Protein 8SCD (pdb70)

Structure (mmCIF, N/CA/C/O backbone):
data_8SCD
#
_entry.id   8SCD
#
_cell.length_a   123.831
_cell.length_b   123.831
_cell.length_c   72.797
_cell.angle_alpha   90.000
_cell.angle_beta   90.000
_cell.angle_gamma   120.000
#
_symmetry.space_group_name_H-M   'P 32 2 1'
#
loop_
_entity.id
_entity.type
_entity.pdbx_description
1 polymer 'Sulfonamide resistance enzyme Sul3'
2 non-polymer 2-amino-6-methylidene-6,7-dihydropteridin-4(3H)-one
3 non-polymer '4-AMINOBENZOIC ACID'
4 non-polymer GLYCEROL
5 non-polymer 'CHLORIDE ION'
6 non-polymer 'MAGNESIUM ION'
7 non-polymer 'PYROPHOSPHATE 2-'
8 water water
#
loop_
_atom_site.group_PDB
_atom_site.id
_atom_site.type_symbol
_atom_site.label_atom_id
_atom_site.label_alt_id
_atom_site.label_comp_id
_atom_site.label_asym_id
_atom_site.label_entity_id
_atom_site.label_seq_id
_atom_site.pdbx_PDB_ins_code
_atom_site.Cartn_x
_atom_site.Cartn_y
_atom_site.Cartn_z
_atom_site.occupancy
_atom_site.B_iso_or_equiv
_atom_site.auth_seq_id
_atom_site.auth_comp_id
_atom_site.auth_asym_id
_atom_site.auth_atom_id
_atom_site.pdbx_PDB_model_num
ATOM 1 N N . GLY A 1 1 ? 34.79900 -57.64300 37.75200 1.000 94.18637 0 GLY A N 1
ATOM 2 C CA . GLY A 1 1 ? 34.66000 -56.43000 38.53600 1.000 74.22323 0 GLY A CA 1
ATOM 3 C C . GLY A 1 1 ? 33.95600 -55.31300 37.78900 1.000 83.08152 0 GLY A C 1
ATOM 4 O O . GLY A 1 1 ? 34.00400 -55.24800 36.56100 1.000 89.94438 0 GLY A O 1
ATOM 5 N N . MET A 1 2 ? 33.30000 -54.43000 38.53600 1.000 59.20625 1 MET A N 1
ATOM 6 C CA . MET A 1 2 ? 32.56900 -53.30200 37.97400 1.000 49.80293 1 MET A CA 1
ATOM 7 C C . MET A 1 2 ? 33.36000 -52.02200 38.21200 1.000 51.74395 1 MET A C 1
ATOM 8 O O . MET A 1 2 ? 33.83500 -51.78000 39.32700 1.000 42.56285 1 MET A O 1
ATOM 13 N N . SER A 1 3 ? 33.50100 -51.21100 37.16600 1.000 35.13256 2 SER A N 1
ATOM 14 C CA . SER A 1 3 ? 34.26500 -49.97500 37.27400 1.000 31.11291 2 SER A CA 1
ATOM 15 C C . SER A 1 3 ? 33.55900 -48.97700 38.18300 1.000 38.42642 2 SER A C 1
ATOM 16 O O . SER A 1 3 ? 32.33200 -48.84100 38.15300 1.000 34.56926 2 SER A O 1
ATOM 19 N N . LYS A 1 4 ? 34.34600 -48.28200 39.00000 1.000 29.73571 3 LYS A N 1
ATOM 20 C CA . LYS A 1 4 ? 33.83500 -47.17500 39.79300 1.000 27.55393 3 LYS A CA 1
ATOM 21 C C . LYS A 1 4 ? 33.79500 -45.91100 38.94300 1.000 26.67833 3 LYS A C 1
ATOM 22 O O . LYS A 1 4 ? 34.62800 -45.70900 38.05500 1.000 26.01048 3 LYS A O 1
ATOM 28 N N . ILE A 1 5 ? 32.82000 -45.05100 39.22300 1.000 24.77613 4 ILE A N 1
ATOM 29 C CA . ILE A 1 5 ? 32.56500 -43.86700 38.41000 1.000 26.86701 4 ILE A CA 1
ATOM 30 C C . ILE A 1 5 ? 33.01800 -42.6320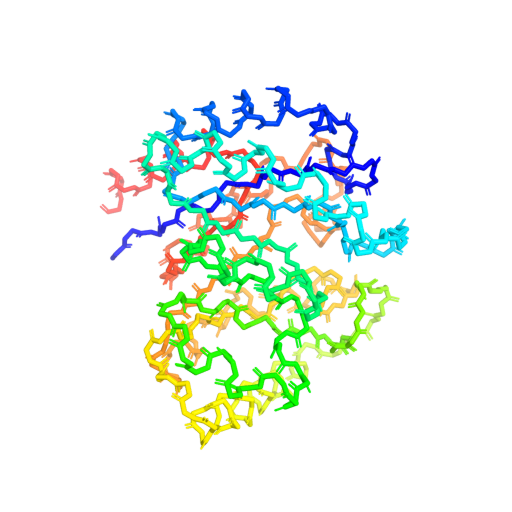0 39.17500 1.000 26.20363 4 ILE A C 1
ATOM 31 O O . ILE A 1 5 ? 32.53100 -42.36100 40.28000 1.000 28.05337 4 ILE A O 1
ATOM 36 N N . PHE A 1 6 ? 33.94900 -41.88600 38.58400 1.000 20.03790 5 PHE A N 1
ATOM 37 C CA . PHE A 1 6 ? 34.28800 -40.54400 39.04000 1.000 21.38647 5 PHE A CA 1
ATOM 38 C C . PHE A 1 6 ? 33.41000 -39.54900 38.29100 1.000 26.60713 5 PHE A C 1
ATOM 39 O O . PHE A 1 6 ? 33.46200 -39.47700 37.05900 1.000 24.51198 5 PHE A O 1
ATOM 47 N N . GLY A 1 7 ? 32.60000 -38.79400 39.02800 1.000 21.03260 6 GLY A N 1
ATOM 48 C CA . GLY A 1 7 ? 31.77600 -37.77200 38.41400 1.000 21.93187 6 GLY A CA 1
ATOM 49 C C . GLY A 1 7 ? 32.49500 -36.44100 38.32600 1.000 21.49005 6 GLY A C 1
ATOM 50 O O . GLY A 1 7 ? 32.93300 -35.90200 39.34500 1.000 24.96102 6 GLY A O 1
ATOM 51 N N . ILE A 1 8 ? 32.62600 -35.90400 37.11700 1.000 21.10989 7 ILE A N 1
ATOM 52 C CA . ILE A 1 8 ? 33.36300 -34.66100 36.90400 1.000 21.20786 7 ILE A CA 1
ATOM 53 C C . ILE A 1 8 ? 32.47800 -33.48200 37.28800 1.000 24.82720 7 ILE A C 1
ATOM 54 O O . ILE A 1 8 ? 31.37400 -33.32100 36.75700 1.000 25.10758 7 ILE A O 1
ATOM 59 N N . VAL A 1 9 ? 32.96300 -32.65400 38.20800 1.000 24.61805 8 VAL A N 1
ATOM 60 C CA . VAL A 1 9 ? 32.31100 -31.40100 38.57400 1.000 27.50442 8 VAL A CA 1
ATOM 61 C C . VAL A 1 9 ? 33.34700 -30.30300 38.36700 1.000 33.32251 8 VAL A C 1
ATOM 62 O O . VAL A 1 9 ? 34.23900 -30.11000 39.20300 1.000 28.41138 8 VAL A O 1
ATOM 66 N N . ASN A 1 10 ? 33.24100 -29.58800 37.25000 1.000 33.02077 9 ASN A N 1
ATOM 67 C CA . ASN A 1 10 ? 34.19000 -28.53800 36.89700 1.000 30.48453 9 ASN A CA 1
ATOM 68 C C . ASN A 1 10 ? 33.69000 -27.21100 37.45300 1.000 35.60226 9 ASN A C 1
ATOM 69 O O . ASN A 1 10 ? 32.66100 -26.69100 37.00900 1.000 38.04520 9 ASN A O 1
ATOM 74 N N . ILE A 1 11 ? 34.41400 -26.66500 38.42900 1.000 35.85951 10 ILE A N 1
ATOM 75 C CA . ILE A 1 11 ? 34.12200 -25.33600 38.95100 1.000 40.26971 10 ILE A CA 1
ATOM 76 C C . ILE A 1 11 ? 35.05200 -24.34800 38.25900 1.000 46.10903 10 ILE A C 1
ATOM 77 O O . ILE A 1 11 ? 35.84200 -23.65400 38.90800 1.000 49.74045 10 ILE A O 1
ATOM 82 N N . THR A 1 12 ? 34.97700 -24.29600 36.93100 1.000 48.27309 11 THR A N 1
ATOM 83 C CA . THR A 1 12 ? 35.86300 -23.48200 36.11200 1.000 51.02032 11 THR A CA 1
ATOM 84 C C . THR A 1 12 ? 35.03300 -22.62400 35.16600 1.000 62.01105 11 THR A C 1
ATOM 85 O O . THR A 1 12 ? 33.80100 -22.70100 35.13500 1.000 51.02109 11 THR A O 1
ATOM 89 N N . THR A 1 13 ? 35.72800 -21.80400 34.37900 1.000 50.61768 12 THR A N 1
ATOM 90 C CA . THR A 1 13 ? 35.10300 -21.00400 33.33800 1.000 52.90577 12 THR A CA 1
ATOM 91 C C . THR A 1 13 ? 35.43000 -21.48200 31.93100 1.000 62.17487 12 THR A C 1
ATOM 92 O O . THR A 1 13 ? 34.74900 -21.07100 30.98500 1.000 61.62852 12 THR A O 1
ATOM 96 N N . ASP A 1 14 ? 36.44200 -22.33800 31.76300 1.000 47.42782 13 ASP A N 1
ATOM 97 C CA . ASP A 1 14 ? 36.95700 -22.66700 30.43900 1.000 46.53854 13 ASP A CA 1
ATOM 98 C C . ASP A 1 14 ? 37.17500 -24.16500 30.26100 1.000 41.38748 13 ASP A C 1
ATOM 99 O O . ASP A 1 14 ? 38.02700 -24.58000 29.47000 1.000 47.82310 13 ASP A O 1
ATOM 104 N N . SER A 1 15 ? 36.42600 -24.99300 30.98600 1.000 38.68469 14 SER A N 1
ATOM 105 C CA . SER A 1 15 ? 36.48400 -26.42800 30.74200 1.000 40.45418 14 SER A CA 1
ATOM 106 C C . SER A 1 15 ? 35.96900 -26.72900 29.34000 1.000 50.03690 14 SER A C 1
ATOM 107 O O . SER A 1 15 ? 35.00600 -26.11800 28.87000 1.000 40.55889 14 SER A O 1
ATOM 110 N N . PHE A 1 16 ? 36.62500 -27.67900 28.66800 1.000 32.40484 15 PHE A N 1
ATOM 111 C CA . PHE A 1 16 ? 36.43000 -27.84300 27.23100 1.000 44.02615 15 PHE A CA 1
ATOM 112 C C . PHE A 1 16 ? 35.01600 -28.27800 26.86400 1.000 41.54649 15 PHE A C 1
ATOM 113 O O . PHE A 1 16 ? 34.57700 -28.01700 25.73800 1.000 43.55867 15 PHE A O 1
ATOM 121 N N . SER A 1 17 ? 34.28800 -28.92100 27.77900 1.000 34.21266 16 SER A N 1
ATOM 122 C CA . SER A 1 17 ? 32.95300 -29.42000 27.47700 1.000 34.76603 16 SER A CA 1
ATOM 123 C C . SER A 1 17 ? 31.84200 -28.79100 28.30500 1.000 48.69270 16 SER A C 1
ATOM 124 O O . SER A 1 17 ? 30.69000 -28.80200 27.85700 1.000 40.68128 16 SER A O 1
ATOM 127 N N . ASP A 1 18 ? 32.14300 -28.24500 29.49100 1.000 43.66554 17 ASP A N 1
ATOM 128 C CA . ASP A 1 18 ? 31.09500 -27.69700 30.34600 1.000 52.60733 17 ASP A CA 1
ATOM 129 C C . ASP A 1 18 ? 31.58100 -26.50000 31.15600 1.000 51.10789 17 ASP A C 1
ATOM 130 O O . ASP A 1 18 ? 31.07600 -26.25500 32.25800 1.000 50.46105 17 ASP A O 1
ATOM 135 N N . GLY A 1 19 ? 32.55100 -25.75200 30.63600 1.000 44.09053 18 GLY A N 1
ATOM 136 C CA . GLY A 1 19 ? 33.09000 -24.62700 31.37800 1.000 44.04260 18 GLY A CA 1
ATOM 137 C C . GLY A 1 19 ? 32.04500 -23.54600 31.59900 1.000 52.35803 18 GLY A C 1
ATOM 138 O O . GLY A 1 19 ? 31.26500 -23.21100 30.70600 1.000 49.47176 18 GLY A O 1
ATOM 139 N N . GLY A 1 20 ? 32.02900 -23.00300 32.81700 1.000 50.06214 19 GLY A N 1
ATOM 140 C CA . GLY A 1 20 ? 31.11800 -21.94300 33.18200 1.000 53.11786 19 GLY A CA 1
ATOM 141 C C . GLY A 1 20 ? 29.76300 -22.40100 33.67900 1.000 55.00700 19 GLY A C 1
ATOM 142 O O . GLY A 1 20 ? 29.03500 -21.60100 34.27800 1.000 65.09964 19 GLY A O 1
ATOM 143 N N . LEU A 1 21 ? 29.40200 -23.66600 33.45200 1.000 67.07023 20 LEU A N 1
ATOM 144 C CA . LEU A 1 21 ? 28.09700 -24.15100 33.88800 1.000 61.36840 20 LEU A CA 1
ATOM 145 C C . LEU A 1 21 ? 28.02400 -24.29800 35.40200 1.000 59.23309 20 LEU A C 1
ATOM 146 O O . LEU A 1 21 ? 26.96400 -24.06500 35.99400 1.000 60.60529 20 LEU A O 1
ATOM 151 N N . TYR A 1 22 ? 29.12800 -24.67900 36.04400 1.000 49.35827 21 TYR A N 1
ATOM 152 C CA . TYR A 1 22 ? 29.14200 -24.96000 37.47400 1.000 53.08376 21 TYR A CA 1
ATOM 153 C C . TYR A 1 22 ? 30.17600 -24.11100 38.20700 1.000 53.11072 21 TYR A C 1
ATOM 154 O O . TYR A 1 22 ? 30.77400 -24.55700 39.18800 1.000 59.57714 21 TYR A O 1
ATOM 163 N N . LEU A 1 23 ? 30.38900 -22.87800 37.74000 1.000 51.59919 22 LEU A N 1
ATOM 164 C CA . LEU A 1 23 ? 31.29900 -21.97500 38.43600 1.000 56.82937 22 LEU A CA 1
ATOM 165 C C . LEU A 1 23 ? 30.72000 -21.53100 39.77300 1.000 62.51596 22 LEU A C 1
ATOM 166 O O . LEU A 1 23 ? 31.46200 -21.34900 40.74500 1.000 67.65554 22 LEU A O 1
ATOM 171 N N . ASP A 1 24 ? 29.40300 -21.34900 39.84200 1.000 60.05351 23 ASP A N 1
ATOM 172 C CA . ASP A 1 24 ? 28.76800 -20.95300 41.09100 1.000 65.55848 23 ASP A CA 1
ATOM 173 C C . ASP A 1 24 ? 28.86600 -22.07700 42.11500 1.000 60.37053 23 ASP A C 1
ATOM 174 O O . ASP A 1 24 ? 28.78800 -23.26000 41.77300 1.000 55.92688 23 ASP A O 1
ATOM 179 N N . THR A 1 25 ? 29.04100 -21.69500 43.38300 1.000 55.34742 24 THR A N 1
ATOM 180 C CA . THR A 1 25 ? 29.23600 -22.68200 44.44100 1.000 54.74171 24 THR A CA 1
ATOM 181 C C . THR A 1 25 ? 28.02100 -23.59100 44.58300 1.000 52.13866 24 THR A C 1
ATOM 182 O O . THR A 1 25 ? 28.14500 -24.82100 44.56300 1.000 52.19607 24 THR A O 1
ATOM 186 N N . ASP A 1 26 ? 26.83300 -22.99900 44.72900 1.000 52.66189 25 ASP A N 1
ATOM 187 C CA . ASP A 1 26 ? 25.62900 -23.80000 44.91700 1.000 57.23218 25 ASP A CA 1
ATOM 188 C C . ASP A 1 26 ? 25.30500 -24.63300 43.68400 1.000 50.27262 25 ASP A C 1
ATOM 189 O O . ASP A 1 26 ? 24.81200 -25.75900 43.81200 1.000 57.44573 25 ASP A O 1
ATOM 194 N N . LYS A 1 27 ? 25.57100 -24.10400 42.48700 1.000 50.03939 26 LYS A N 1
ATOM 195 C CA . LYS A 1 27 ? 25.35700 -24.89000 41.27800 1.000 48.67617 26 LYS A CA 1
ATOM 196 C C . LYS A 1 27 ? 26.33500 -26.05500 41.18900 1.000 45.87206 26 LYS A C 1
ATOM 197 O O . LYS A 1 27 ? 25.98200 -27.12000 40.67000 1.000 42.49000 26 LYS A O 1
ATOM 203 N N . ALA A 1 28 ? 27.56000 -25.87600 41.68900 1.000 42.35300 27 ALA A N 1
ATOM 204 C CA . ALA A 1 28 ? 28.51500 -26.97900 41.70900 1.000 38.79087 27 ALA A CA 1
ATOM 205 C C . ALA A 1 28 ? 28.10500 -28.04000 42.72200 1.000 40.01148 27 ALA A C 1
ATOM 206 O O . ALA A 1 28 ? 28.23800 -29.24100 42.45900 1.000 39.95297 27 ALA A O 1
ATOM 208 N N . ILE A 1 29 ? 27.60600 -27.61600 43.88500 1.000 40.63855 28 ILE A N 1
ATOM 209 C CA . ILE A 1 29 ? 27.10700 -28.57300 44.86700 1.000 40.70120 28 ILE A CA 1
ATOM 210 C C . ILE A 1 29 ? 25.88500 -29.30100 44.32400 1.000 42.50203 28 ILE A C 1
ATOM 211 O O . ILE A 1 29 ? 25.75700 -30.52200 44.47000 1.000 42.06711 28 ILE A O 1
ATOM 216 N N . GLU A 1 30 ? 24.97300 -28.56500 43.68400 1.000 43.08087 29 GLU A N 1
ATOM 217 C CA . GLU A 1 30 ? 23.78500 -29.18700 43.10700 1.000 43.76909 29 GLU A CA 1
ATOM 218 C C . GLU A 1 30 ? 24.15900 -30.18900 42.02100 1.000 43.47458 29 GLU A C 1
ATOM 219 O O . GLU A 1 30 ? 23.56800 -31.27100 41.93300 1.000 44.36932 29 GLU A O 1
ATOM 225 N N . HIS A 1 31 ? 25.14200 -29.84600 41.18500 1.000 38.94873 30 HIS A N 1
ATOM 226 C CA . HIS A 1 31 ? 25.58500 -30.77300 40.14900 1.000 38.69728 30 HIS A CA 1
ATOM 227 C C . HIS A 1 31 ? 26.19300 -32.02900 40.76000 1.000 35.56445 30 HIS A C 1
ATOM 228 O O . HIS A 1 31 ? 25.90200 -33.14700 40.31800 1.000 35.64456 30 HIS A O 1
ATOM 235 N N . ALA A 1 32 ? 27.03400 -31.86400 41.78400 1.000 33.50748 31 ALA A N 1
ATOM 236 C CA . ALA A 1 32 ? 27.64900 -33.01700 42.43400 1.000 33.50007 31 ALA A CA 1
ATOM 237 C C . ALA A 1 32 ? 26.60000 -33.92300 43.06400 1.000 42.19275 31 ALA A C 1
ATOM 238 O O . ALA A 1 32 ? 26.70100 -35.15300 42.98200 1.000 34.33186 31 ALA A O 1
ATOM 240 N N . LEU A 1 33 ? 25.58000 -33.33400 43.69400 1.000 36.07504 32 LEU A N 1
ATOM 241 C CA . LEU A 1 33 ? 24.52400 -34.13800 44.29900 1.000 37.38802 32 LEU A CA 1
ATOM 242 C C . LEU A 1 33 ? 23.72900 -34.89100 43.24100 1.000 37.31767 32 LEU A C 1
ATOM 243 O O . LEU A 1 33 ? 23.30100 -36.02800 43.47100 1.000 40.12236 32 LEU A O 1
ATOM 248 N N . HIS A 1 34 ? 23.52000 -34.27400 42.07500 1.000 37.34691 33 HIS A N 1
ATOM 249 C CA . HIS A 1 34 ? 22.83700 -34.96600 40.98700 1.000 37.51772 33 HIS A CA 1
ATOM 250 C C . HIS A 1 34 ? 23.66700 -36.13400 40.47000 1.000 34.92679 33 HIS A C 1
ATOM 251 O O . HIS A 1 34 ? 23.12700 -37.21000 40.18900 1.000 39.73396 33 HIS A O 1
ATOM 258 N N . LEU A 1 35 ? 24.98300 -35.94100 40.33800 1.000 32.57796 34 LEU A N 1
ATOM 259 C CA . LEU A 1 35 ? 25.84000 -37.01300 39.83900 1.000 31.02004 34 LEU A CA 1
ATOM 260 C C . LEU A 1 35 ? 25.86000 -38.19700 40.79800 1.000 31.29875 34 LEU A C 1
ATOM 261 O O . LEU A 1 35 ? 25.86500 -39.35400 40.36200 1.000 30.04327 34 LEU A O 1
ATOM 266 N N . VAL A 1 36 ? 25.87400 -37.92600 42.10600 1.000 31.18501 35 VAL A N 1
ATOM 267 C CA . VAL A 1 36 ? 25.78400 -39.00300 43.08900 1.000 34.29536 35 VAL A CA 1
ATOM 268 C C . VAL A 1 36 ? 24.45900 -39.73900 42.94300 1.000 38.12388 35 VAL A C 1
ATOM 269 O O . VAL A 1 36 ? 24.40600 -40.97400 43.00400 1.000 34.19102 35 VAL A O 1
ATOM 273 N N . GLU A 1 37 ? 23.36900 -38.99200 42.73900 1.000 39.99997 36 GLU A N 1
ATOM 274 C CA . GLU A 1 37 ? 22.07500 -39.61300 42.47600 1.000 40.50955 36 GLU A CA 1
ATOM 275 C C . GLU A 1 37 ? 22.12900 -40.49000 41.23200 1.000 41.00206 36 GLU A C 1
ATOM 276 O O . GLU A 1 37 ? 21.49200 -41.54900 41.18000 1.000 45.40556 36 GLU A O 1
ATOM 282 N N . ASP A 1 38 ? 22.88800 -40.06500 40.22100 1.000 40.24420 37 ASP A N 1
ATOM 283 C CA . ASP A 1 38 ? 22.98200 -40.79200 38.96100 1.000 34.87379 37 ASP A CA 1
ATOM 284 C C . ASP A 1 38 ? 23.86700 -42.02800 39.04600 1.000 33.51847 37 ASP A C 1
ATOM 285 O O . ASP A 1 38 ? 23.91200 -42.80100 38.08300 1.000 33.60503 37 ASP A O 1
ATOM 290 N N . GLY A 1 39 ? 24.57500 -42.23100 40.15400 1.000 32.63388 38 GLY A N 1
ATOM 291 C CA . GLY A 1 39 ? 25.35500 -43.44100 40.32700 1.000 31.92316 38 GLY A CA 1
ATOM 292 C C . GLY A 1 39 ? 26.84800 -43.22700 40.46800 1.000 31.32382 38 GLY A C 1
ATOM 293 O O . GLY A 1 39 ? 27.62100 -44.18800 40.40600 1.000 31.48273 38 GLY A O 1
ATOM 294 N N . ALA A 1 40 ? 27.27200 -41.98100 40.66200 1.000 28.37812 39 ALA A N 1
ATOM 295 C CA . ALA A 1 40 ? 28.69300 -41.69800 40.81600 1.000 32.83889 39 ALA A CA 1
ATOM 296 C C . ALA A 1 40 ? 29.18600 -42.19400 42.16900 1.000 29.90784 39 ALA A C 1
ATOM 297 O O . ALA A 1 40 ? 28.57500 -41.91800 43.20500 1.000 30.38634 39 ALA A O 1
ATOM 299 N N . ASP A 1 41 ? 30.29400 -42.93500 42.15600 1.000 29.47518 40 ASP A N 1
ATOM 300 C CA . ASP A 1 41 ? 30.89900 -43.38400 43.40300 1.000 27.48210 40 ASP A CA 1
ATOM 301 C C . ASP A 1 41 ? 31.77100 -42.30500 44.02900 1.000 26.71493 40 ASP A C 1
ATOM 302 O O . ASP A 1 41 ? 31.83700 -42.20100 45.25800 1.000 31.57263 40 ASP A O 1
ATOM 307 N N . VAL A 1 42 ? 32.44500 -41.50600 43.20500 1.000 27.96415 41 VAL A N 1
ATOM 308 C CA . VAL A 1 42 ? 33.32900 -40.44400 43.66500 1.000 28.41525 41 VAL A CA 1
ATOM 309 C C . VAL A 1 42 ? 33.01500 -39.18600 42.86600 1.000 25.64293 41 VAL A C 1
ATOM 310 O O . VAL A 1 42 ? 32.69300 -39.26200 41.67500 1.000 24.23751 41 VAL A O 1
ATOM 314 N N . ILE A 1 43 ? 33.09200 -38.03400 43.52300 1.000 27.41176 42 ILE A N 1
ATOM 315 C CA . ILE A 1 43 ? 32.93700 -36.74100 42.86800 1.000 23.31150 42 ILE A CA 1
ATOM 316 C C . ILE A 1 43 ? 34.32500 -36.14700 42.67000 1.000 27.28200 42 ILE A C 1
ATOM 317 O O . ILE A 1 43 ? 35.04200 -35.88600 43.64400 1.000 27.50733 42 ILE A O 1
ATOM 322 N N . ASP A 1 44 ? 34.70800 -35.93800 41.41200 1.000 21.31278 43 ASP A N 1
ATOM 323 C CA . ASP A 1 44 ? 36.00400 -35.36000 41.07000 1.000 20.65230 43 ASP A CA 1
ATOM 324 C C . ASP A 1 44 ? 35.83100 -33.85400 40.90200 1.000 24.66333 43 ASP A C 1
ATOM 325 O O . ASP A 1 44 ? 35.24500 -33.39500 39.91700 1.000 24.42203 43 ASP A O 1
ATOM 330 N N . LEU A 1 45 ? 36.33500 -33.08700 41.86700 1.000 23.09724 44 LEU A N 1
ATOM 331 C CA . LEU A 1 45 ? 36.20900 -31.63500 41.85000 1.000 28.90226 44 LEU A CA 1
ATOM 332 C C . LEU A 1 45 ? 37.42100 -31.01200 41.17100 1.000 27.37991 44 LEU A C 1
ATOM 333 O O . LEU A 1 45 ? 38.56500 -31.29200 41.54700 1.000 24.27043 44 LEU A O 1
ATOM 338 N N . GLY A 1 46 ? 37.16700 -30.16100 40.18100 1.000 27.55759 45 GLY A N 1
ATOM 339 C CA . GLY A 1 46 ? 38.23400 -29.45900 39.49800 1.000 25.09509 45 GLY A CA 1
ATOM 340 C C . GLY A 1 46 ? 37.97300 -27.97300 39.37100 1.000 36.61572 45 GLY A C 1
ATOM 341 O O . GLY A 1 46 ? 37.14600 -27.55100 38.55700 1.000 39.71177 45 GLY A O 1
ATOM 342 N N . ALA A 1 47 ? 38.66600 -27.16700 40.17300 1.000 32.13830 46 ALA A N 1
ATOM 343 C CA . ALA A 1 47 ? 38.52800 -25.71700 40.12800 1.000 31.85447 46 ALA A CA 1
ATOM 344 C C . ALA A 1 47 ? 39.48300 -25.06600 39.13500 1.000 40.91809 46 ALA A C 1
ATOM 345 O O . ALA A 1 47 ? 39.59800 -23.83600 39.11800 1.000 35.25636 46 ALA A O 1
ATOM 347 N N . ALA A 1 48 ? 40.17000 -25.85900 38.31600 1.000 37.29339 47 ALA A N 1
ATOM 348 C CA . ALA A 1 48 ? 41.03000 -25.33000 37.26500 1.000 34.26858 47 ALA A CA 1
ATOM 349 C C . ALA A 1 48 ? 41.14500 -26.38600 36.17800 1.000 42.03660 47 ALA A C 1
ATOM 350 O O . ALA A 1 48 ? 41.36300 -27.56300 36.48000 1.000 40.90026 47 ALA A O 1
ATOM 352 N N . SER A 1 49 ? 40.99200 -25.97000 34.92400 1.000 30.20893 48 SER A N 1
ATOM 353 C CA . SER A 1 49 ? 41.00700 -26.92000 33.82300 1.000 48.72887 48 SER A CA 1
ATOM 354 C C . SER A 1 49 ? 42.43800 -27.18300 33.35800 1.000 42.96112 48 SER A C 1
ATOM 355 O O . SER A 1 49 ? 43.39500 -26.53000 33.78600 1.000 33.86788 48 SER A O 1
ATOM 358 N N . SER A 1 50 ? 42.57900 -28.17000 32.46500 1.000 31.54382 49 SER A N 1
ATOM 359 C CA . SER A 1 50 ? 43.89200 -28.51600 31.93200 1.000 31.89430 49 SER A CA 1
ATOM 360 C C . SER A 1 50 ? 43.84900 -28.84600 30.44200 1.000 37.79627 49 SER A C 1
ATOM 361 O O . SER A 1 50 ? 44.77000 -29.49700 29.93500 1.000 31.30339 49 SER A O 1
ATOM 364 N N . ASN A 1 51 ? 42.80700 -28.41900 29.73100 1.000 34.36673 50 ASN A N 1
ATOM 365 C CA . ASN A 1 51 ? 42.76300 -28.58200 28.28900 1.000 37.13919 50 ASN A CA 1
ATOM 366 C C . ASN A 1 51 ? 43.75700 -27.62600 27.62700 1.000 36.98156 50 ASN A C 1
ATOM 367 O O . ASN A 1 51 ? 44.25000 -26.69400 28.26600 1.000 42.53806 50 ASN A O 1
ATOM 372 N N . PRO A 1 52 ? 44.08300 -27.84500 26.34700 1.000 41.71004 51 PRO A N 1
ATOM 373 C CA . PRO A 1 52 ? 45.07100 -26.97100 25.68600 1.000 40.16857 51 PRO A CA 1
ATOM 374 C C . PRO A 1 52 ? 44.68200 -25.50200 25.63300 1.000 55.61417 51 PRO A C 1
ATOM 375 O O . PRO A 1 52 ? 45.56500 -24.65400 25.45300 1.000 45.93724 51 PRO A O 1
ATOM 379 N N . ASP A 1 53 ? 43.40000 -25.16700 25.77800 1.000 43.80927 52 ASP A N 1
ATOM 380 C CA . ASP A 1 53 ? 42.94700 -23.78300 25.72800 1.000 60.02071 52 ASP A CA 1
ATOM 381 C C . ASP A 1 53 ? 42.72800 -23.19000 27.11600 1.000 56.48610 52 ASP A C 1
ATOM 382 O O . ASP A 1 53 ? 42.07600 -22.14800 27.24200 1.000 51.12441 52 ASP A O 1
ATOM 387 N N . THR A 1 54 ? 43.26700 -23.82200 28.15500 1.000 40.55904 53 THR A N 1
ATOM 388 C CA . THR A 1 54 ? 42.98300 -23.40400 29.51800 1.000 46.23400 53 THR A CA 1
ATOM 389 C C . THR A 1 54 ? 43.68100 -22.08900 29.85500 1.000 45.55682 53 THR A C 1
ATOM 390 O O . THR A 1 54 ? 44.60400 -21.64100 29.16800 1.000 43.91189 53 THR A O 1
ATOM 394 N N . THR A 1 55 ? 43.21500 -21.47100 30.93500 1.000 47.33221 54 THR A N 1
ATOM 395 C CA . THR A 1 55 ? 43.81700 -20.27300 31.50000 1.000 52.47695 54 THR A CA 1
ATOM 396 C C . THR A 1 55 ? 44.22500 -20.56700 32.93600 1.000 48.44514 54 THR A C 1
ATOM 397 O O . THR A 1 55 ? 43.47700 -21.20800 33.68300 1.000 50.50284 54 THR A O 1
ATOM 401 N N . GLU A 1 56 ? 45.41800 -20.11100 33.31300 1.000 51.76041 55 GLU A N 1
ATOM 402 C CA . GLU A 1 56 ? 45.93900 -20.37600 34.64800 1.000 59.61894 55 GLU A CA 1
ATOM 403 C C . GLU A 1 56 ? 45.02500 -19.78300 35.71500 1.000 52.09010 55 GLU A C 1
ATOM 404 O O . GLU A 1 56 ? 44.62700 -18.61700 35.63400 1.000 58.75371 55 GLU A O 1
ATOM 410 N N . VAL A 1 57 ? 44.69100 -20.59700 36.71400 1.000 47.52361 56 VAL A N 1
ATOM 411 C CA . VAL A 1 57 ? 43.88100 -20.17900 37.85300 1.000 60.46189 56 VAL A CA 1
ATOM 412 C C . VAL A 1 57 ? 44.79100 -20.08300 39.06900 1.000 57.90205 56 VAL A C 1
ATOM 413 O O . VAL A 1 57 ? 45.57400 -21.00200 39.33900 1.000 50.61189 56 VAL A O 1
ATOM 417 N N . GLY A 1 58 ? 44.69200 -18.97300 39.79800 1.000 55.31282 57 GLY A N 1
ATOM 418 C CA . GLY A 1 58 ? 45.53600 -18.77700 40.95700 1.000 50.44898 57 GLY A CA 1
ATOM 419 C C . GLY A 1 58 ? 45.22200 -19.74600 42.08000 1.000 48.23110 57 GLY A C 1
ATOM 420 O O . GLY A 1 58 ? 44.12200 -20.28700 42.19300 1.000 46.37816 57 GLY A O 1
ATOM 421 N N . VAL A 1 59 ? 46.22900 -19.96100 42.93200 1.000 44.44037 58 VAL A N 1
ATOM 422 C CA . VAL A 1 59 ? 46.08400 -20.89600 44.04600 1.000 34.12581 58 VAL A CA 1
ATOM 423 C C . VAL A 1 59 ? 45.01200 -20.41500 45.01500 1.000 35.71846 58 VAL A C 1
ATOM 424 O O . VAL A 1 59 ? 44.18000 -21.20100 45.48400 1.000 40.78729 58 VAL A O 1
ATOM 428 N N . VAL A 1 60 ? 45.01400 -19.11700 45.33000 1.000 39.38319 59 VAL A N 1
ATOM 429 C CA . VAL A 1 60 ? 44.01800 -18.57200 46.24900 1.000 43.11604 59 VAL A CA 1
ATOM 430 C C . VAL A 1 60 ? 42.61800 -18.71800 45.66600 1.000 43.16557 59 VAL A C 1
ATOM 431 O O . VAL A 1 60 ? 41.67200 -19.09600 46.36800 1.000 43.27118 59 VAL A O 1
ATOM 435 N N . GLU A 1 61 ? 42.46700 -18.43000 44.37100 1.000 41.15828 60 GLU A N 1
ATOM 436 C CA . GLU A 1 61 ? 41.16700 -18.57900 43.72400 1.000 46.72080 60 GLU A CA 1
ATOM 437 C C . GLU A 1 61 ? 40.74100 -20.04200 43.67000 1.000 43.89865 60 GLU A C 1
ATOM 438 O O . GLU A 1 61 ? 39.56400 -20.35900 43.87800 1.000 40.27882 60 GLU A O 1
ATOM 444 N N . GLU A 1 62 ? 41.68600 -20.94700 43.39800 1.000 36.57154 61 GLU A N 1
ATOM 445 C CA . GLU A 1 62 ? 41.35400 -22.36600 43.31200 1.000 37.03902 61 GLU A CA 1
ATOM 446 C C . GLU A 1 62 ? 40.86800 -22.90500 44.65200 1.000 34.46878 61 GLU A C 1
ATOM 447 O O . GLU A 1 62 ? 39.88700 -23.65600 44.70900 1.000 34.18838 61 GLU A O 1
ATOM 453 N N . ILE A 1 63 ? 41.54100 -22.53200 45.74200 1.000 31.89882 62 ILE A N 1
ATOM 454 C CA . ILE A 1 63 ? 41.12400 -22.98300 47.06500 1.000 35.91532 62 ILE A CA 1
A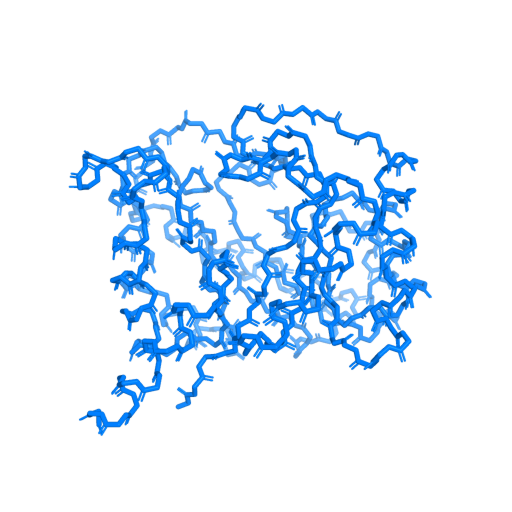TOM 455 C C . ILE A 1 63 ? 39.78700 -22.35600 47.44600 1.000 43.70149 62 ILE A C 1
ATOM 456 O O . ILE A 1 63 ? 38.94200 -22.99700 48.08300 1.000 42.68706 62 ILE A O 1
ATOM 461 N N . LYS A 1 64 ? 39.56900 -21.09900 47.05000 1.000 40.90646 63 LYS A N 1
ATOM 462 C CA . LYS A 1 64 ? 38.30300 -20.43700 47.34800 1.000 43.96482 63 LYS A CA 1
ATOM 463 C C . LYS A 1 64 ? 37.13100 -21.16100 46.69400 1.000 40.64610 63 LYS A C 1
ATOM 464 O O . LYS A 1 64 ? 36.05900 -21.29300 47.29500 1.000 39.97924 63 LYS A O 1
ATOM 470 N N . ARG A 1 65 ? 37.31900 -21.64300 45.46300 1.000 37.83448 64 ARG A N 1
ATOM 471 C CA . ARG A 1 65 ? 36.25300 -22.37600 44.78700 1.000 39.74416 64 ARG A CA 1
ATOM 472 C C . ARG A 1 65 ? 35.98700 -23.71700 45.46100 1.000 39.41812 64 ARG A C 1
ATOM 473 O O . ARG A 1 65 ? 34.82800 -24.09600 45.66800 1.000 42.20531 64 ARG A O 1
ATOM 481 N N . LEU A 1 66 ? 37.04900 -24.44600 45.81600 1.000 34.93465 65 LEU A N 1
ATOM 482 C CA . LEU A 1 66 ? 36.88600 -25.80300 46.32800 1.000 33.83561 65 LEU A CA 1
ATOM 483 C C . LEU A 1 66 ? 36.35400 -25.82400 47.75500 1.000 40.28105 65 LEU A C 1
ATOM 484 O O . LEU A 1 66 ? 35.64800 -26.76600 48.13300 1.000 42.86959 65 LEU A O 1
ATOM 489 N N . LYS A 1 67 ? 36.67900 -24.80500 48.55400 1.000 38.80043 66 LYS A N 1
ATOM 490 C CA . LYS A 1 67 ? 36.42500 -24.87000 49.99300 1.000 38.77242 66 LYS A CA 1
ATOM 491 C C . LYS A 1 67 ? 34.95700 -25.09200 50.34400 1.000 41.14527 66 LYS A C 1
ATOM 492 O O . LYS A 1 67 ? 34.66500 -26.04800 51.08300 1.000 44.23859 66 LYS A O 1
ATOM 498 N N . PRO A 1 68 ? 33.99600 -24.28700 49.87200 1.000 45.34254 67 PRO A N 1
ATOM 499 C CA . PRO A 1 68 ? 32.60400 -24.53400 50.28200 1.000 47.94215 67 PRO A CA 1
ATOM 500 C C . PRO A 1 68 ? 32.00500 -25.77900 49.65200 1.000 52.10535 67 PRO A C 1
ATOM 501 O O . PRO A 1 68 ? 31.10100 -26.38300 50.24400 1.000 47.35600 67 PRO A O 1
ATOM 505 N N . VAL A 1 69 ? 32.47800 -26.18400 48.47200 1.000 39.45199 68 VAL A N 1
ATOM 506 C CA . VAL A 1 69 ? 31.95800 -27.39600 47.84500 1.000 38.17396 68 VAL A CA 1
ATOM 507 C C . VAL A 1 69 ? 32.41600 -28.63100 48.61000 1.000 37.97627 68 VAL A C 1
ATOM 508 O O . VAL A 1 69 ? 31.62600 -29.54700 48.86600 1.000 38.26625 68 VAL A O 1
ATOM 512 N N . ILE A 1 70 ? 33.69800 -28.67700 48.98300 1.000 44.68817 69 ILE A N 1
ATOM 513 C CA . ILE A 1 70 ? 34.20900 -29.79300 49.77500 1.000 37.92666 69 ILE A CA 1
ATOM 514 C C . ILE A 1 70 ? 33.45000 -29.89900 51.09200 1.000 46.10423 69 ILE A C 1
ATOM 515 O O . ILE A 1 70 ? 33.08400 -30.99800 51.53000 1.000 39.61158 69 ILE A O 1
ATOM 520 N N . LYS A 1 71 ? 33.18900 -28.75800 51.73400 1.000 45.72233 70 LYS A N 1
ATOM 521 C CA . LYS A 1 71 ? 32.48100 -28.75700 53.01000 1.000 44.30182 70 LYS A CA 1
ATOM 522 C C . LYS A 1 71 ? 31.07900 -29.34000 52.86600 1.000 45.32210 70 LYS A C 1
ATOM 523 O O . LYS A 1 71 ? 30.65000 -30.16500 53.68200 1.000 52.04681 70 LYS A O 1
ATOM 529 N N . ALA A 1 72 ? 30.35200 -28.92500 51.82700 1.000 44.82078 71 ALA A N 1
ATOM 530 C CA . ALA A 1 72 ? 28.98900 -29.41200 51.63700 1.000 46.05214 71 ALA A CA 1
ATOM 531 C C . ALA A 1 72 ? 28.96800 -30.90000 51.30500 1.000 46.41630 71 ALA A C 1
ATOM 532 O O . ALA A 1 72 ? 28.10300 -31.63700 51.79400 1.000 46.22290 71 ALA A O 1
ATOM 534 N N . LEU A 1 73 ? 29.91000 -31.36100 50.47800 1.000 41.72146 72 LEU A N 1
ATOM 535 C CA . LEU A 1 73 ? 29.92500 -32.76900 50.09400 1.000 40.39968 72 LEU A CA 1
ATOM 536 C C . LEU A 1 73 ? 30.40000 -33.65300 51.24000 1.000 41.13691 72 LEU A C 1
ATOM 537 O O . LEU A 1 73 ? 29.89800 -34.76900 51.41700 1.000 41.70217 72 LEU A O 1
ATOM 542 N N . LYS A 1 74 ? 31.37100 -33.17800 52.02500 1.000 41.36338 73 LYS A N 1
ATOM 543 C CA . LYS A 1 74 ? 31.82200 -33.94600 53.18200 1.000 48.74761 73 LYS A CA 1
ATOM 544 C C . LYS A 1 74 ? 30.71700 -34.08900 54.21800 1.000 59.14390 73 LYS A C 1
ATOM 545 O O . LYS A 1 74 ? 30.66800 -35.09200 54.93900 1.000 48.46829 73 LYS A O 1
ATOM 551 N N . GLU A 1 75 ? 29.82400 -33.10000 54.30700 1.000 49.98041 74 GLU A N 1
ATOM 552 C CA . GLU A 1 75 ? 28.69600 -33.19800 55.22600 1.000 50.67287 74 GLU A CA 1
ATOM 553 C C . GLU A 1 75 ? 27.77200 -34.35200 54.85400 1.000 62.92425 74 GLU A C 1
ATOM 554 O O . GLU A 1 75 ? 27.21200 -35.00900 55.73900 1.000 54.07885 74 GLU A O 1
ATOM 560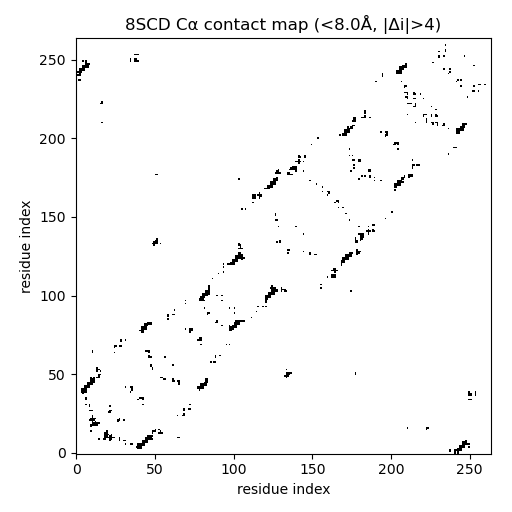 N N . LYS A 1 76 ? 27.61900 -34.62700 53.56100 1.000 53.64959 75 LYS A N 1
ATOM 561 C CA . LYS A 1 76 ? 26.76000 -35.70400 53.09000 1.000 48.86291 75 LYS A CA 1
ATOM 562 C C . LYS A 1 76 ? 27.46800 -37.05200 53.03500 1.000 47.40724 75 LYS A C 1
ATOM 563 O O . LYS A 1 76 ? 26.85500 -38.03800 52.61100 1.000 47.52978 75 LYS A O 1
ATOM 569 N N . GLY A 1 77 ? 28.73000 -37.12300 53.45300 1.000 46.26553 76 GLY A N 1
ATOM 570 C CA . GLY A 1 77 ? 29.46400 -38.37000 53.37800 1.000 44.99190 76 GLY A CA 1
ATOM 571 C C . GLY A 1 77 ? 29.85600 -38.78600 51.98000 1.000 42.01265 76 GLY A C 1
ATOM 572 O O . GLY A 1 77 ? 30.06100 -39.97600 51.73100 1.000 49.14510 76 GLY A O 1
ATOM 573 N N . ILE A 1 78 ? 29.96900 -37.83600 51.05900 1.000 44.08524 77 ILE A N 1
ATOM 574 C CA . ILE A 1 78 ? 30.29300 -38.14500 49.67100 1.000 37.80580 77 ILE A CA 1
ATOM 575 C C . ILE A 1 78 ? 31.80300 -38.25500 49.52100 1.000 35.60753 77 ILE A C 1
ATOM 576 O O . ILE A 1 78 ? 32.55300 -37.40300 50.01200 1.000 35.52259 77 ILE A O 1
ATOM 581 N N . SER A 1 79 ? 32.25300 -39.31200 48.84700 1.000 34.03283 78 SER A N 1
ATOM 582 C CA . SER A 1 79 ? 33.67400 -39.48400 48.57400 1.000 31.98301 78 SER A CA 1
ATOM 583 C C . SER A 1 79 ? 34.14100 -38.42800 47.57900 1.000 36.06568 78 SER A C 1
ATOM 584 O O . SER A 1 79 ? 33.57200 -38.28800 46.49200 1.000 30.37641 78 SER A O 1
ATOM 587 N N . ILE A 1 80 ? 35.18200 -37.68500 47.94900 1.000 29.59167 79 ILE A N 1
ATOM 588 C C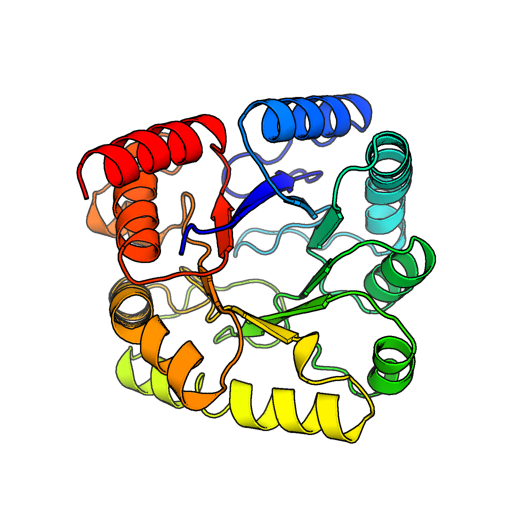A . ILE A 1 80 ? 35.62700 -36.51500 47.20100 1.000 28.32349 79 ILE A CA 1
ATOM 589 C C . ILE A 1 80 ? 37.00700 -36.78000 46.62000 1.000 29.66074 79 ILE A C 1
ATOM 590 O O . ILE A 1 80 ? 37.91800 -37.21900 47.33300 1.000 29.65713 79 ILE A O 1
ATOM 595 N N . SER A 1 81 ? 37.15600 -36.50800 45.32800 1.000 24.54821 80 SER A N 1
ATOM 596 C CA . SER A 1 81 ? 38.45000 -36.41500 44.67300 1.000 22.71229 80 SER A CA 1
ATOM 597 C C . SER A 1 81 ? 38.63600 -34.98700 44.18200 1.000 27.26736 80 SER A C 1
ATOM 598 O O . SER A 1 81 ? 37.67900 -34.35300 43.72600 1.000 25.59331 80 SER A O 1
ATOM 601 N N . VAL A 1 82 ? 39.85800 -34.47400 44.28600 1.000 23.79040 81 VAL A N 1
ATOM 602 C CA . VAL A 1 82 ? 40.16800 -33.12100 43.84000 1.000 21.65115 81 VAL A CA 1
ATOM 603 C C . VAL A 1 82 ? 41.17800 -33.20600 42.70600 1.000 24.20795 81 VAL A C 1
ATOM 604 O O . VAL A 1 82 ? 42.28000 -33.74000 42.88300 1.000 19.08672 81 VAL A O 1
ATOM 608 N N . ASP A 1 83 ? 40.79800 -32.67200 41.54800 1.000 19.22338 82 ASP A N 1
ATOM 609 C CA . ASP A 1 83 ? 41.64800 -32.62800 40.36100 1.000 17.72122 82 ASP A CA 1
ATOM 610 C C . ASP A 1 83 ? 42.47500 -31.34900 40.43400 1.000 18.01269 82 ASP A C 1
ATOM 611 O O . ASP A 1 83 ? 42.05700 -30.28600 39.97500 1.000 26.73390 82 ASP A O 1
ATOM 616 N N . THR A 1 84 ? 43.66400 -31.44900 41.02600 1.000 17.83460 83 THR A N 1
ATOM 617 C CA . THR A 1 84 ? 44.54700 -30.29800 41.13800 1.000 18.29443 83 THR A CA 1
ATOM 618 C C . THR A 1 84 ? 45.99600 -30.75300 41.01900 1.000 20.38517 83 THR A C 1
ATOM 619 O O . THR A 1 84 ? 46.36400 -31.82300 41.51200 1.000 17.10322 83 THR A O 1
ATOM 623 N N . PHE A 1 85 ? 46.80900 -29.93300 40.35300 1.000 17.18167 84 PHE A N 1
ATOM 624 C CA . PHE A 1 85 ? 48.22700 -30.21200 40.17500 1.000 19.79159 84 PHE A CA 1
ATOM 625 C C . PHE A 1 85 ? 49.11200 -29.20900 40.90300 1.000 18.49569 84 PHE A C 1
ATOM 626 O O . PHE A 1 85 ? 50.33800 -29.26300 40.76600 1.000 22.69952 84 PHE A O 1
ATOM 634 N N . LYS A 1 86 ? 48.52300 -28.30200 41.67600 1.000 19.35750 85 LYS A N 1
ATOM 635 C CA . LYS A 1 86 ? 49.29000 -27.29900 42.39900 1.000 25.67673 85 LYS A CA 1
ATOM 636 C C . LYS A 1 86 ? 49.58700 -27.80300 43.80400 1.000 29.17895 85 LYS A C 1
ATOM 637 O O . LYS A 1 86 ? 48.64600 -28.13000 44.54100 1.000 25.32401 85 LYS A O 1
ATOM 643 N N . PRO A 1 87 ? 50.85700 -27.88900 44.21200 1.000 28.30189 86 PRO A N 1
ATOM 644 C CA . PRO A 1 87 ? 51.16300 -28.48400 45.52600 1.000 34.04462 86 PRO A CA 1
ATOM 645 C C . PRO A 1 87 ? 50.48600 -27.78500 46.69300 1.000 27.71248 86 PRO A C 1
ATOM 646 O O . PRO A 1 87 ? 50.09800 -28.45100 47.66100 1.000 29.37376 86 PRO A O 1
ATOM 650 N N . GLU A 1 88 ? 50.32700 -26.46100 46.63500 1.000 26.93135 87 GLU A N 1
ATOM 651 C CA . GLU A 1 88 ? 49.66400 -25.76200 47.73200 1.000 29.13244 87 GLU A CA 1
ATOM 652 C C . GLU A 1 88 ? 48.18500 -26.12700 47.80700 1.000 30.43657 87 GLU A C 1
ATOM 653 O O . GLU A 1 88 ? 47.62200 -26.23400 48.90200 1.000 30.45050 87 GLU A O 1
ATOM 659 N N . VAL A 1 89 ? 47.53800 -26.32000 46.65500 1.000 27.03718 88 VAL A N 1
ATOM 660 C CA . VAL A 1 89 ? 46.14900 -26.76500 46.66300 1.000 26.83125 88 VAL A CA 1
ATOM 661 C C . VAL A 1 89 ? 46.05600 -28.20300 47.15700 1.000 26.30657 88 VAL A C 1
ATOM 662 O O . VAL A 1 89 ? 45.14500 -28.55500 47.91500 1.000 28.40993 88 VAL A O 1
ATOM 666 N N . GLN A 1 90 ? 46.99800 -29.05400 46.74100 1.000 25.07207 89 GLN A N 1
ATOM 667 C CA . GLN A 1 90 ? 47.01300 -30.43400 47.21800 1.000 24.63531 89 GLN A CA 1
ATOM 668 C C . GLN A 1 90 ? 47.20100 -30.49000 48.72800 1.000 34.47912 89 GLN A C 1
ATOM 669 O O 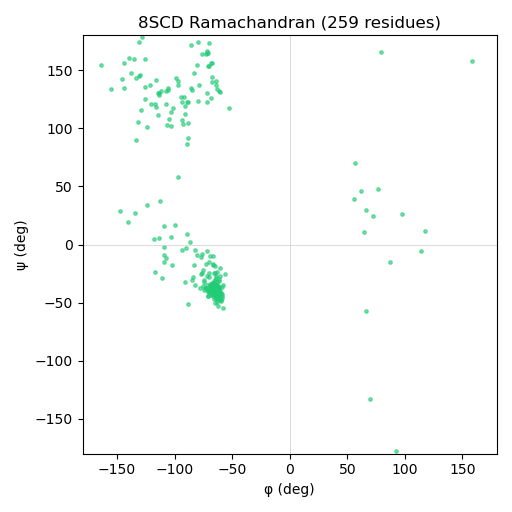. GLN A 1 90 ? 46.60300 -31.33300 49.40600 1.000 28.68904 89 GLN A O 1
ATOM 675 N N . SER A 1 91 ? 48.03100 -29.59800 49.27400 1.000 28.30250 90 SER A N 1
ATOM 676 C CA . SER A 1 91 ? 48.20100 -29.54000 50.72200 1.000 32.29726 90 SER A CA 1
ATOM 677 C C . SER A 1 91 ? 46.90500 -29.12800 51.40700 1.000 35.59224 90 SER A C 1
ATOM 678 O O . SER A 1 91 ? 4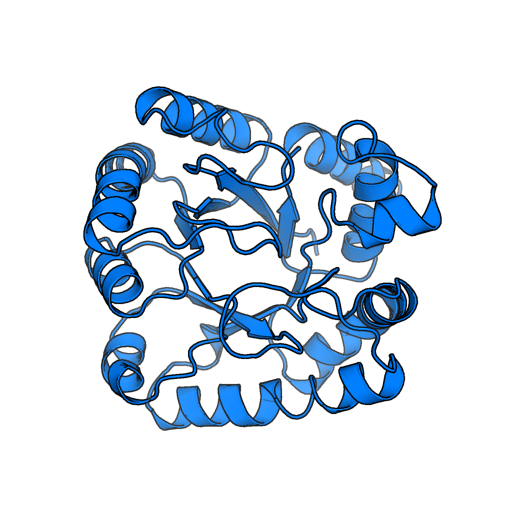6.58900 -29.61100 52.50100 1.000 35.48409 90 SER A O 1
ATOM 681 N N . PHE A 1 92 ? 46.13900 -28.23400 50.77600 1.000 31.98961 91 PHE A N 1
ATOM 682 C CA . PHE A 1 92 ? 44.83600 -27.86200 51.31400 1.000 36.66025 91 PHE A CA 1
ATOM 683 C C . PHE A 1 92 ? 43.87800 -29.04700 51.29800 1.000 38.54614 91 PHE A C 1
ATOM 684 O O . PHE A 1 92 ? 43.07100 -29.21600 52.22000 1.000 34.59072 91 PHE A O 1
ATOM 692 N N . CYS A 1 93 ? 43.95600 -29.88100 50.25700 1.000 30.39709 92 CYS A N 1
ATOM 693 C CA . CYS A 1 93 ? 43.09000 -31.05200 50.17800 1.000 34.14079 92 CYS A CA 1
ATOM 694 C C . CYS A 1 93 ? 43.43500 -32.08100 51.24300 1.000 37.04454 92 CYS A C 1
ATOM 695 O O . CYS A 1 93 ? 42.53900 -32.76200 51.75600 1.000 38.63808 92 CYS A O 1
ATOM 698 N N . ILE A 1 94 ? 44.71900 -32.21600 51.58000 1.000 33.62603 93 ILE A N 1
ATOM 699 C CA . ILE A 1 94 ? 45.11400 -33.12700 52.65000 1.000 39.38166 93 ILE A CA 1
ATOM 700 C C . ILE A 1 94 ? 44.53000 -32.66400 53.97900 1.000 41.83523 93 ILE A C 1
ATOM 701 O O . ILE A 1 94 ? 44.06400 -33.47700 54.78700 1.000 47.24964 93 ILE A O 1
ATOM 706 N N . GLU A 1 95 ? 44.53500 -31.35000 54.22000 1.000 42.96061 94 GLU A N 1
ATOM 707 C CA . GLU A 1 95 ? 43.93800 -30.81800 55.44000 1.000 44.72683 94 GLU A CA 1
ATOM 708 C C . GLU A 1 95 ? 42.43300 -31.05000 55.47600 1.000 49.40228 94 GLU A C 1
ATOM 709 O O . GLU A 1 95 ? 41.86900 -31.27800 56.55200 1.000 47.64744 94 GLU A O 1
ATOM 715 N N . GLN A 1 96 ? 41.77000 -30.99500 54.32000 1.000 42.58936 95 GLN A N 1
ATOM 716 C CA . GLN A 1 96 ? 40.33800 -31.25000 54.24700 1.000 39.68305 95 GLN A CA 1
ATOM 717 C C . GLN A 1 96 ? 39.99800 -32.73100 54.33000 1.000 38.09161 95 GLN A C 1
ATOM 718 O O . GLN A 1 96 ? 38.81600 -33.06900 54.46200 1.000 42.29108 95 GLN A O 1
ATOM 724 N N . LYS A 1 97 ? 40.99800 -33.61100 54.24400 1.000 36.95847 96 LYS A N 1
ATOM 725 C CA . LYS A 1 97 ? 40.81100 -35.05800 54.36000 1.000 36.81178 96 LYS A CA 1
ATOM 726 C C . LYS A 1 97 ? 39.90500 -35.59900 53.25200 1.000 41.13717 96 LYS A C 1
ATOM 727 O O . LYS A 1 97 ? 38.98900 -36.38800 53.49500 1.000 42.94807 96 LYS A O 1
ATOM 733 N N . VAL A 1 98 ? 40.17200 -35.17200 52.01800 1.000 35.83346 97 VAL A N 1
ATOM 734 C CA . VAL A 1 98 ? 39.46300 -35.71400 50.86400 1.000 37.55046 97 VAL A CA 1
ATOM 735 C C . VAL A 1 98 ? 39.95400 -37.13600 50.62800 1.000 29.92520 97 VAL A C 1
ATOM 736 O O . VAL A 1 98 ? 40.97500 -37.55100 51.18600 1.000 30.25760 97 VAL A O 1
ATOM 740 N N . ASP A 1 99 ? 39.23400 -37.89500 49.80200 1.000 31.23375 98 ASP A N 1
ATOM 741 C CA . ASP A 1 99 ? 39.59100 -39.29300 49.59400 1.000 28.74059 98 ASP A CA 1
ATOM 742 C C . ASP A 1 99 ? 40.65600 -39.47200 48.51800 1.000 32.40819 98 ASP A C 1
ATOM 743 O O . ASP A 1 99 ? 41.44300 -40.42300 48.59000 1.000 31.54810 98 ASP A O 1
ATOM 748 N N . PHE A 1 100 ? 40.70200 -38.58800 47.52200 1.000 24.49234 99 PHE A N 1
ATOM 749 C CA . PHE A 1 100 ? 41.66200 -38.71000 46.43400 1.000 22.43534 99 PHE A CA 1
ATOM 750 C C . PHE A 1 100 ? 42.24200 -37.34700 46.09300 1.000 27.05819 99 PHE A C 1
ATOM 751 O O . PHE A 1 100 ? 41.56600 -36.32000 46.19600 1.000 25.12901 99 PHE A O 1
ATOM 759 N N . ILE A 1 101 ? 43.50300 -37.35400 45.67200 1.000 21.83938 100 ILE A N 1
ATOM 760 C CA . ILE A 1 101 ? 44.12800 -36.21600 45.01000 1.000 19.83478 100 ILE A CA 1
ATOM 761 C C . ILE A 1 101 ? 44.47400 -36.65800 43.59700 1.000 18.56478 100 ILE A C 1
ATOM 762 O O . ILE A 1 101 ? 45.25100 -37.60200 43.40800 1.000 21.16012 100 ILE A O 1
ATOM 767 N N . ASN A 1 102 ? 43.88600 -35.98800 42.61000 1.000 22.31941 101 ASN A N 1
ATOM 768 C CA . ASN A 1 102 ? 44.02000 -36.35200 41.20400 1.000 19.66239 101 ASN A CA 1
ATOM 769 C C . ASN A 1 102 ? 44.96800 -35.35900 40.54100 1.000 18.37903 101 ASN A C 1
ATOM 770 O O . ASN A 1 102 ? 44.60600 -34.20000 40.32000 1.000 22.17825 101 ASN A O 1
ATOM 775 N N . ASP A 1 103 ? 46.18000 -35.81400 40.22200 1.000 18.93068 102 ASP A N 1
ATOM 776 C CA . ASP A 1 103 ? 47.24600 -34.94600 39.73000 1.000 17.64525 102 ASP A CA 1
ATOM 777 C C . ASP A 1 103 ? 47.57600 -35.30900 38.28600 1.000 20.01966 102 ASP A C 1
ATOM 778 O O . ASP A 1 103 ? 48.13500 -36.37900 38.02100 1.000 17.36238 102 ASP A O 1
ATOM 783 N N . ILE A 1 104 ? 47.25200 -34.40500 37.35700 1.000 18.03848 103 ILE A N 1
ATOM 784 C CA . ILE A 1 104 ? 47.62100 -34.60900 35.96100 1.000 21.19852 103 ILE A CA 1
ATOM 785 C C . ILE A 1 104 ? 49.13100 -34.55900 35.76400 1.000 26.41163 103 ILE A C 1
ATOM 786 O O . ILE A 1 104 ? 49.63000 -35.00000 34.72200 1.000 21.73512 103 ILE A O 1
ATOM 791 N N . GLN A 1 105 ? 49.87400 -34.02500 36.73200 1.000 18.12250 104 GLN A N 1
ATOM 792 C CA . GLN A 1 105 ? 51.33000 -34.01900 36.68400 1.000 14.23569 104 GLN A CA 1
ATOM 793 C C . GLN A 1 105 ? 51.94900 -35.21600 37.39600 1.000 19.13427 104 GLN A C 1
ATOM 794 O O . GLN A 1 105 ? 53.17300 -35.37300 37.36000 1.000 26.08964 104 GLN A O 1
ATOM 800 N N . GLY A 1 106 ? 51.14100 -36.05300 38.04100 1.000 15.57254 105 GLY A N 1
ATOM 801 C CA . GLY A 1 106 ? 51.65000 -37.26300 38.66100 1.000 16.18406 105 GLY A CA 1
ATOM 802 C C . GLY A 1 106 ? 52.59100 -37.04200 39.82400 1.000 27.32791 105 GLY A C 1
ATOM 803 O O . GLY A 1 106 ? 53.47500 -37.87200 40.05900 1.000 20.27486 105 GLY A O 1
ATOM 804 N N . PHE A 1 107 ? 52.42100 -35.94400 40.56200 1.000 19.71036 106 PHE A N 1
ATOM 805 C CA . PHE A 1 107 ? 53.22900 -35.62800 41.73600 1.000 23.96647 106 PHE A CA 1
ATOM 806 C C . PHE A 1 107 ? 54.71300 -35.59700 41.38300 1.000 20.89502 106 PHE A C 1
ATOM 807 O O . PHE A 1 107 ? 55.47600 -36.47500 41.80900 1.000 19.48296 106 PHE A O 1
ATOM 815 N N . PRO A 1 108 ? 55.15900 -34.60200 40.61600 1.000 21.46540 107 PRO A N 1
ATOM 816 C CA . PRO A 1 108 ? 56.55900 -34.54500 40.18200 1.000 24.55577 107 PRO A CA 1
ATOM 817 C C . PRO A 1 108 ? 57.49200 -33.79300 41.11700 1.000 24.77836 107 PRO A C 1
ATOM 818 O O . PRO A 1 108 ? 58.69700 -33.74600 40.84700 1.000 25.32359 107 PRO A O 1
ATOM 822 N N . TYR A 1 109 ? 56.97500 -33.20000 42.19200 1.000 23.04291 108 TYR A N 1
ATOM 823 C CA . TYR A 1 109 ? 57.78800 -32.38600 43.08400 1.000 20.83429 108 TYR A CA 1
ATOM 824 C C . TYR A 1 109 ? 58.11100 -33.18000 44.34100 1.000 24.53797 108 TYR A C 1
ATOM 825 O O . TYR A 1 109 ? 57.25500 -33.29900 45.23100 1.000 22.91504 108 TYR A O 1
ATOM 834 N N . PRO A 1 110 ? 59.32100 -33.73200 44.47400 1.000 25.26340 109 PRO A N 1
ATOM 835 C CA . PRO A 1 110 ? 59.63700 -34.53500 45.66700 1.000 24.82237 109 PRO A CA 1
ATOM 836 C C . PRO A 1 110 ? 59.68100 -33.73000 46.95500 1.000 27.16600 109 PRO A C 1
ATOM 837 O O . PRO A 1 110 ? 59.75100 -34.33300 48.03300 1.000 28.80509 109 PRO A O 1
ATOM 841 N N . GLU A 1 111 ? 59.63500 -32.39800 46.88000 1.000 31.02911 110 GLU A N 1
ATOM 842 C CA . GLU A 1 111 ? 59.69400 -31.58300 48.08900 1.000 30.07179 110 GLU A CA 1
ATOM 843 C C . GLU A 1 111 ? 58.48500 -31.81200 48.98800 1.000 30.51310 110 GLU A C 1
ATOM 844 O O . GLU A 1 111 ? 58.58100 -31.63800 50.20700 1.000 32.90625 110 GLU A O 1
ATOM 850 N N . ILE A 1 112 ? 57.34900 -32.21200 48.41700 1.000 28.47656 111 ILE A N 1
ATOM 851 C CA . ILE A 1 112 ? 56.13000 -32.42600 49.19000 1.000 30.61403 111 ILE A CA 1
ATOM 852 C C . ILE A 1 112 ? 55.85600 -33.90700 49.43100 1.000 28.54828 111 ILE A C 1
ATOM 853 O O . ILE A 1 112 ? 54.80100 -34.25600 49.97000 1.000 31.78203 111 ILE A O 1
ATOM 858 N N . TYR A 1 113 ? 56.78400 -34.78800 49.04700 1.000 30.95492 112 TYR A N 1
ATOM 859 C CA . TYR A 1 113 ? 56.54500 -36.22400 49.17600 1.000 29.57029 112 TYR A CA 1
ATOM 860 C C . TYR A 1 113 ? 56.35600 -36.63000 50.63200 1.000 31.90960 112 TYR A C 1
ATOM 861 O O . TYR A 1 113 ? 55.54400 -37.51100 50.93800 1.000 34.32471 112 TYR A O 1
ATOM 870 N N . SER A 1 114 ? 57.10300 -36.00400 51.54500 1.000 32.75290 113 SER A N 1
ATOM 871 C CA . SER A 1 114 ? 56.96500 -36.33000 52.96100 1.000 42.15607 113 SER A CA 1
ATOM 872 C C . SER A 1 114 ? 55.57200 -35.98500 53.47200 1.000 43.92107 113 SER A C 1
ATOM 873 O O . SER A 1 114 ? 55.01700 -36.69800 54.31600 1.000 46.42561 113 SER A O 1
ATOM 876 N N . GLY A 1 115 ? 54.98700 -34.89800 52.96700 1.000 43.68572 114 GLY A N 1
ATOM 877 C CA . GLY A 1 115 ? 53.62500 -34.56300 53.35000 1.000 34.75865 114 GLY A CA 1
ATOM 878 C C . GLY A 1 115 ? 52.60300 -35.51800 52.76400 1.000 36.89632 114 GLY A C 1
ATOM 879 O O . GLY A 1 115 ? 51.61100 -35.85800 53.41700 1.000 42.98079 114 GLY A O 1
ATOM 880 N N . LEU A 1 116 ? 52.82400 -35.96000 51.52300 1.000 31.43150 115 LEU A N 1
ATOM 881 C CA . LEU A 1 116 ? 51.92500 -36.94000 50.92000 1.000 35.72737 115 LEU A CA 1
ATOM 882 C C . LEU A 1 116 ? 51.97100 -38.26900 51.66200 1.000 34.42057 115 LEU A C 1
ATOM 883 O O . LEU A 1 116 ? 50.95500 -38.96700 51.75000 1.000 38.73815 115 LEU A O 1
ATOM 888 N N . ALA A 1 117 ? 53.13700 -38.63200 52.20400 1.000 31.67384 116 ALA A N 1
ATOM 889 C CA . ALA A 1 117 ? 53.26900 -39.90700 52.89900 1.000 39.51653 116 ALA A CA 1
ATOM 890 C C . ALA A 1 117 ? 52.46900 -39.92100 54.19600 1.000 39.27473 116 ALA A C 1
ATOM 891 O O . ALA A 1 117 ? 51.88400 -40.94800 54.55900 1.000 46.26534 116 ALA A O 1
ATOM 893 N N . LYS A 1 118 ? 52.43100 -38.79300 54.90900 1.000 43.95611 117 LYS A N 1
ATOM 894 C CA . LYS A 1 118 ? 51.70800 -38.73700 56.17400 1.000 39.62110 117 LYS A CA 1
ATOM 895 C C . LYS A 1 118 ? 50.19900 -38.80400 55.98700 1.000 42.27766 117 LYS A C 1
ATOM 896 O O . LYS A 1 118 ? 49.49100 -39.22000 56.91000 1.000 51.61918 117 LYS A O 1
ATOM 902 N N . SER A 1 119 ? 49.69400 -38.41000 54.82200 1.000 44.00634 118 SER A N 1
ATOM 903 C CA . SER A 1 119 ? 48.26600 -38.46100 54.56000 1.000 35.65674 118 SER A CA 1
ATOM 904 C C . SER A 1 119 ? 47.82000 -39.89300 54.27800 1.000 40.55561 118 SER A C 1
ATOM 905 O O . SER A 1 119 ? 48.62700 -40.78100 53.99100 1.000 46.38074 118 SER A O 1
ATOM 908 N N . ASP A 1 120 ? 46.50900 -40.10800 54.36200 1.000 39.63177 119 ASP A N 1
ATOM 909 C CA . ASP A 1 120 ? 45.91200 -41.40500 54.07700 1.000 40.66705 119 ASP A CA 1
ATOM 910 C C . ASP A 1 120 ? 45.10900 -41.41800 52.78300 1.000 56.25308 119 ASP A C 1
ATOM 911 O O . ASP A 1 120 ? 44.58100 -42.47000 52.40800 1.000 41.73874 119 ASP A O 1
ATOM 916 N N . CYS A 1 121 ? 45.00500 -40.28700 52.09300 1.000 33.81626 120 CYS A N 1
ATOM 917 C CA . CYS A 1 121 ? 44.21900 -40.22800 50.87100 1.000 44.24816 120 CYS A CA 1
ATOM 918 C C . CYS A 1 121 ? 44.90200 -41.00100 49.75100 1.000 32.68597 120 CYS A C 1
ATOM 919 O O . CYS A 1 121 ? 46.12500 -41.16800 49.73300 1.000 31.82961 120 CYS A O 1
ATOM 922 N N . LYS A 1 122 ? 44.09600 -41.48200 48.81200 1.000 29.90054 121 LYS A N 1
ATOM 923 C CA . LYS A 1 122 ? 44.63100 -42.14600 47.63700 1.000 31.51175 121 LYS A CA 1
ATOM 924 C C . LYS A 1 122 ? 45.09500 -41.11000 46.62200 1.000 31.22404 121 LYS A C 1
ATOM 925 O O . LYS A 1 122 ? 44.62000 -39.97100 46.60200 1.000 25.00370 121 LYS A O 1
ATOM 931 N N . LEU A 1 123 ? 46.04300 -41.51200 45.78100 1.000 24.69724 122 LEU A N 1
ATOM 932 C CA . LEU A 1 123 ? 46.67800 -40.61500 44.82400 1.000 24.60525 122 LEU A CA 1
ATOM 933 C C . LEU A 1 123 ? 46.44800 -41.14600 43.41900 1.000 27.22079 122 LEU A C 1
ATOM 934 O O . LEU A 1 123 ? 46.85400 -42.26900 43.10400 1.000 27.14657 122 LEU A O 1
ATOM 939 N N . VAL A 1 124 ? 45.80100 -40.34200 42.57800 1.000 20.17246 123 VAL A N 1
ATOM 940 C CA . VAL A 1 124 ? 45.62300 -40.67700 41.17100 1.000 19.55415 123 VAL A CA 1
ATOM 941 C C . VAL A 1 124 ? 46.84700 -40.13800 40.43800 1.000 22.79117 123 VAL A C 1
ATOM 942 O O . VAL A 1 124 ? 46.98400 -38.93200 40.22300 1.000 19.58144 123 VAL A O 1
ATOM 946 N N . LEU A 1 125 ? 47.75000 -41.04300 40.07100 1.000 23.68685 124 LEU A N 1
ATOM 947 C CA . LEU A 1 125 ? 49.00400 -40.69600 39.40800 1.000 20.49000 124 LEU A CA 1
ATOM 948 C C . LEU A 1 125 ? 48.77500 -40.76600 37.90400 1.000 18.69134 124 LEU A C 1
ATOM 949 O O . LEU A 1 125 ? 48.73100 -41.85300 37.32200 1.000 19.68073 124 LEU A O 1
ATOM 954 N N . MET A 1 126 ? 48.63900 -39.60900 37.26600 1.000 15.97966 125 MET A N 1
ATOM 955 C CA . MET A 1 126 ? 48.38100 -39.54400 35.83600 1.000 19.44268 125 MET A CA 1
ATOM 956 C C . MET A 1 126 ? 49.66700 -39.32800 35.05200 1.000 17.82831 125 MET A C 1
ATOM 957 O O . MET A 1 126 ? 50.54500 -38.56600 35.46700 1.000 19.48579 125 MET A O 1
ATOM 962 N N . HIS A 1 127 ? 49.76900 -40.01000 33.91500 1.000 18.06048 126 HIS A N 1
ATOM 963 C CA . HIS A 1 127 ? 50.84500 -39.79600 32.96200 1.000 18.25608 126 HIS A CA 1
ATOM 964 C C . HIS A 1 127 ? 50.36100 -38.89100 31.84000 1.000 18.53140 126 HIS A C 1
ATOM 965 O O . HIS A 1 127 ? 49.20400 -38.96900 31.41700 1.000 17.61653 126 HIS A O 1
ATOM 972 N N . SER A 1 128 ? 51.25300 -38.03000 31.36200 1.000 18.36842 127 SER A N 1
ATOM 973 C CA . SER A 1 128 ? 51.00600 -37.25300 30.16000 1.000 19.71819 127 SER A CA 1
ATOM 974 C C . SER A 1 128 ? 52.32300 -37.11600 29.41500 1.000 21.64947 127 SER A C 1
ATOM 975 O O . SER A 1 128 ? 53.40200 -37.23100 30.00100 1.000 19.54934 127 SER A O 1
ATOM 978 N N . VAL A 1 129 ? 52.22700 -36.88900 28.10200 1.000 20.65501 128 VAL A N 1
ATOM 979 C CA . VAL A 1 129 ? 53.43500 -36.64000 27.32700 1.000 23.39635 128 VAL A CA 1
ATOM 980 C C . VAL A 1 129 ? 53.99900 -35.25900 27.62600 1.000 29.53192 128 VAL A C 1
ATOM 981 O O . VAL A 1 129 ? 55.16700 -34.99100 27.32400 1.000 33.16899 128 VAL A O 1
ATOM 985 N N . GLN A 1 130 ? 53.19700 -34.37200 28.22100 1.000 25.16753 129 GLN A N 1
ATOM 986 C CA . GLN A 1 130 ? 53.68400 -33.05500 28.61200 1.000 30.44788 129 GLN A CA 1
ATOM 987 C C . GLN A 1 130 ? 54.38100 -33.08100 29.96600 1.000 26.55256 129 GLN A C 1
ATOM 988 O O . GLN A 1 130 ? 55.26000 -32.24800 30.21900 1.000 39.44156 129 GLN A O 1
ATOM 994 N N . ARG A 1 131 ? 53.99200 -34.01400 30.84200 1.000 26.89189 130 ARG A N 1
ATOM 995 C CA . ARG A 1 131 ? 54.54800 -34.17800 32.18400 1.000 30.29688 130 ARG A CA 1
ATOM 996 C C . ARG A 1 131 ? 54.22500 -32.99500 33.09300 1.000 33.92485 130 ARG A C 1
ATOM 997 O O . ARG A 1 131 ? 53.62800 -33.17500 34.15900 1.000 34.86815 130 ARG A O 1
ATOM 1005 N N . ILE A 1 132 ? 54.61400 -31.78700 32.69200 1.000 31.15389 131 ILE A N 1
ATOM 1006 C CA . ILE A 1 132 ? 54.40000 -30.58000 33.48200 1.000 35.30774 131 ILE A CA 1
ATOM 1007 C C . ILE A 1 132 ? 53.42000 -29.68300 32.74000 1.000 36.31591 131 ILE A C 1
ATOM 1008 O O . ILE A 1 132 ? 53.60600 -29.39800 31.55100 1.000 41.77198 131 ILE A O 1
ATOM 1013 N N . GLY A 1 133 ? 52.37700 -29.24000 33.44100 1.000 33.93191 132 GLY A N 1
ATOM 1014 C CA . GLY A 1 133 ? 51.43200 -28.29600 32.87900 1.000 31.30843 132 GLY A CA 1
ATOM 1015 C C . GLY A 1 133 ? 50.24600 -28.96000 32.20800 1.000 31.27387 132 GLY A C 1
ATOM 1016 O O . GLY A 1 133 ? 50.09100 -30.18500 32.17800 1.000 26.04026 132 GLY A O 1
ATOM 1017 N N . ALA A 1 134 ? 49.38900 -28.11100 31.64800 1.000 36.69021 133 ALA A N 1
ATOM 1018 C CA . ALA A 1 134 ? 48.18000 -28.57200 30.98700 1.000 38.53064 133 ALA A CA 1
ATOM 1019 C C . ALA A 1 134 ? 48.51800 -29.28800 29.68000 1.000 49.74774 133 ALA A C 1
ATOM 1020 O O . ALA A 1 134 ? 49.66700 -29.31800 29.22700 1.000 32.69765 133 ALA A O 1
ATOM 1022 N N . ALA A 1 135 ? 47.48900 -29.86900 29.06900 1.000 44.77912 134 ALA A N 1
ATOM 1023 C CA . ALA A 1 135 ? 47.66800 -30.59000 27.82000 1.000 36.05895 134 ALA A CA 1
ATOM 1024 C C . ALA A 1 135 ? 48.02300 -29.63300 26.68600 1.000 34.60971 134 ALA A C 1
ATOM 1025 O O . ALA A 1 135 ? 47.72500 -28.43700 26.72200 1.000 37.74449 134 ALA A O 1
ATOM 1027 N N . THR A 1 136 ? 48.68200 -30.18300 25.66900 1.000 33.78181 135 THR A N 1
ATOM 1028 C CA . THR A 1 136 ? 49.00100 -29.47300 24.44100 1.000 40.33193 135 THR A CA 1
ATOM 1029 C C . THR A 1 136 ? 48.58200 -30.33400 23.25700 1.000 41.03466 135 THR A C 1
ATOM 1030 O O . THR A 1 136 ? 48.16500 -31.48600 23.41300 1.000 41.23410 135 THR A O 1
ATOM 1034 N N . LYS A 1 137 ? 48.70100 -29.76700 22.06100 1.000 39.84615 136 LYS A N 1
ATOM 1035 C CA . LYS A 1 137 ? 48.39200 -30.46500 20.81600 1.000 37.52866 136 LYS A CA 1
ATOM 1036 C C . LYS A 1 137 ? 49.71400 -30.79200 20.12800 1.000 44.00594 136 LYS A C 1
ATOM 1037 O O . LYS A 1 137 ? 50.34100 -29.91900 19.52100 1.000 38.45049 136 LYS A O 1
ATOM 1043 N N . VAL A 1 138 ? 50.13700 -32.05100 20.22800 1.000 34.14038 137 VAL A N 1
ATOM 1044 C CA . VAL A 1 138 ? 51.39800 -32.50700 19.65200 1.000 40.47895 137 VAL A CA 1
ATOM 1045 C C . VAL A 1 138 ? 51.21300 -33.93100 19.14200 1.000 34.08548 137 VAL A C 1
ATOM 1046 O O . VAL A 1 138 ? 50.61700 -34.76800 19.82600 1.000 33.82985 137 VAL A O 1
ATOM 1050 N N . GLU A 1 139 ? 51.70600 -34.20100 17.93500 1.000 32.50447 138 GLU A N 1
ATOM 1051 C CA . GLU A 1 139 ? 51.63300 -35.54000 17.36800 1.000 34.68908 138 GLU A CA 1
ATOM 1052 C C . GLU A 1 139 ? 52.71200 -36.43000 17.97200 1.000 43.82043 138 GLU A C 1
ATOM 1053 O O . GLU A 1 139 ? 53.85900 -36.00700 18.14700 1.000 41.48445 138 GLU A O 1
ATOM 1059 N N . THR A 1 140 ? 52.34000 -37.66800 18.29600 1.000 27.46992 139 THR A N 1
ATOM 1060 C CA . THR A 1 140 ? 53.23300 -38.59200 18.97900 1.000 30.07495 139 THR A CA 1
ATOM 1061 C C . THR A 1 140 ? 53.16700 -39.96900 18.33300 1.000 32.75934 139 THR A C 1
ATOM 1062 O O . THR A 1 140 ? 52.20600 -40.31000 17.63800 1.000 28.91299 139 THR A O 1
ATOM 1066 N N . ASN A 1 141 ? 54.20900 -40.76500 18.57800 1.000 27.78122 140 ASN A N 1
ATOM 1067 C CA . ASN A 1 141 ? 54.24500 -42.14700 18.11400 1.000 26.54152 140 ASN A CA 1
ATOM 1068 C C . ASN A 1 141 ? 53.61400 -43.04600 19.16800 1.000 26.62044 140 ASN A C 1
ATOM 1069 O O . ASN A 1 141 ? 54.08400 -43.05800 20.31300 1.000 25.61886 140 ASN A O 1
ATOM 1074 N N . PRO A 1 142 ? 52.56900 -43.80900 18.83200 1.000 24.63432 141 PRO A N 1
ATOM 1075 C CA . PRO A 1 142 ? 51.84800 -44.56100 19.87900 1.000 23.12432 141 PRO A CA 1
ATOM 1076 C C . PRO A 1 142 ? 52.71600 -45.55100 20.63800 1.000 24.89683 141 PRO A C 1
ATOM 1077 O O . PRO A 1 142 ? 52.67600 -45.58000 21.87500 1.000 28.31297 141 PRO A O 1
ATOM 1081 N N . ALA A 1 143 ? 53.50200 -46.36900 19.93300 1.000 25.60864 142 ALA A N 1
ATOM 1082 C CA . ALA A 1 143 ? 54.32500 -47.36700 20.61200 1.000 25.93169 142 ALA A CA 1
ATOM 1083 C C . ALA A 1 143 ? 55.35300 -46.71000 21.52500 1.000 27.41401 142 ALA A C 1
ATOM 1084 O O . ALA A 1 143 ? 55.57000 -47.16400 22.65500 1.000 24.32874 142 ALA A O 1
ATOM 1086 N N . ALA A 1 144 ? 55.99500 -45.63800 21.05500 1.000 25.23661 143 ALA A N 1
ATOM 1087 C CA . ALA A 1 144 ? 56.98400 -44.95100 21.87800 1.000 24.87633 143 ALA A CA 1
ATOM 1088 C C . ALA A 1 144 ? 56.34600 -44.28100 23.08900 1.000 28.43396 143 ALA A C 1
ATOM 1089 O O . ALA A 1 144 ? 56.96400 -44.22100 24.15900 1.000 23.96808 143 ALA A O 1
ATOM 1091 N N . VAL A 1 145 ? 55.12000 -43.77500 22.94500 1.000 22.53260 144 VAL A N 1
ATOM 1092 C CA . VAL A 1 145 ? 54.43700 -43.15600 24.07600 1.000 20.70830 144 VAL A CA 1
ATOM 1093 C C . VAL A 1 145 ? 54.11200 -44.19800 25.13800 1.000 19.24104 144 VAL A C 1
ATOM 1094 O O . VAL A 1 145 ? 54.31200 -43.96600 26.33600 1.000 22.89706 144 VAL A O 1
ATOM 1098 N N . PHE A 1 146 ? 53.60300 -45.36000 24.71900 1.000 18.63663 145 PHE A N 1
ATOM 1099 C CA . PHE A 1 146 ? 53.29000 -46.41100 25.68000 1.000 21.49770 145 PHE A CA 1
ATOM 1100 C C . PHE A 1 146 ? 54.54200 -46.86600 26.41900 1.000 22.61017 145 PHE A C 1
ATOM 1101 O O . PHE A 1 146 ? 54.50700 -47.09200 27.63400 1.000 21.72128 145 PHE A O 1
ATOM 1109 N N . THR A 1 147 ? 55.66000 -46.99200 25.70000 1.000 24.15764 146 THR A N 1
ATOM 1110 C CA . THR A 1 147 ? 56.90600 -47.43000 26.32200 1.000 23.02153 146 THR A CA 1
ATOM 1111 C C . THR A 1 147 ? 57.39300 -46.41900 27.35300 1.000 23.51296 146 THR A C 1
ATOM 1112 O O . THR A 1 147 ? 57.77900 -46.79000 28.46800 1.000 25.28629 146 THR A O 1
ATOM 1116 N N . SER A 1 148 ? 57.38700 -45.13100 26.99700 1.000 24.55560 147 SER A N 1
ATOM 1117 C CA . SER A 1 148 ? 57.83000 -44.10500 27.93800 1.000 30.35380 147 SER A CA 1
ATOM 1118 C C . SER A 1 148 ? 56.88000 -43.99300 29.12200 1.000 18.10490 147 SER A C 1
ATOM 1119 O O . SER A 1 148 ? 57.31400 -43.72800 30.24900 1.000 24.82678 147 SER A O 1
ATOM 1122 N N . MET A 1 149 ? 55.57900 -44.18300 28.88600 1.000 19.95031 148 MET A N 1
ATOM 1123 C CA A MET A 1 149 ? 54.61800 -44.13700 29.98200 0.550 19.22423 148 MET A CA 1
ATOM 1124 C CA B MET A 1 149 ? 54.61500 -44.13900 29.98200 0.450 19.17952 148 MET A CA 1
ATOM 1125 C C . MET A 1 149 ? 54.87200 -45.25600 30.98400 1.000 24.44734 148 MET A C 1
ATOM 1126 O O . MET A 1 149 ? 54.78000 -45.04500 32.19900 1.000 22.11446 148 MET A O 1
ATOM 1135 N N . MET A 1 150 ? 55.19200 -46.45400 30.48900 1.000 22.32975 149 MET A N 1
ATOM 1136 C CA . MET A 1 150 ? 55.47700 -47.57500 31.37600 1.000 22.65117 149 MET A CA 1
ATOM 1137 C C . MET A 1 150 ? 56.69700 -47.27900 32.24000 1.000 30.46154 149 MET A C 1
ATOM 1138 O O . MET A 1 150 ? 56.71000 -47.57400 33.44100 1.000 23.05277 149 MET A O 1
ATOM 1143 N N . GLU A 1 151 ? 57.73300 -46.68500 31.64100 1.000 27.87976 150 GLU A N 1
ATOM 1144 C CA A GLU A 1 151 ? 58.92000 -46.32100 32.40700 0.540 30.00238 150 GLU A CA 1
ATOM 1145 C CA B GLU A 1 151 ? 58.92200 -46.31600 32.40200 0.460 30.01324 150 GLU A CA 1
ATOM 1146 C C . GLU A 1 151 ? 58.62900 -45.17200 33.36400 1.000 28.10857 150 GLU A C 1
ATOM 1147 O O . GLU A 1 151 ? 59.16800 -45.13400 34.47700 1.000 27.39500 150 GLU A O 1
ATOM 1158 N N . PHE A 1 152 ? 57.77700 -44.23000 32.95200 1.000 18.84637 151 PHE A N 1
ATOM 1159 C CA . PHE A 1 152 ? 57.42300 -43.11300 33.82100 1.000 20.15920 151 PHE A CA 1
ATOM 1160 C C . PHE A 1 152 ? 56.72300 -43.60400 35.08200 1.000 22.16115 151 PHE A C 1
ATOM 1161 O O . PHE A 1 152 ? 57.05200 -43.17900 36.19600 1.000 24.18732 151 PHE A O 1
ATOM 1169 N N . PHE A 1 153 ? 55.74300 -44.49600 34.92100 1.000 19.45595 152 PHE A N 1
ATOM 1170 C CA . PHE A 1 153 ? 55.04600 -45.05300 36.07600 1.000 24.37980 152 PHE A CA 1
ATOM 1171 C C . PHE A 1 153 ? 56.01800 -45.76700 37.00700 1.000 24.67862 152 PHE A C 1
ATOM 1172 O O . PHE A 1 153 ? 55.98600 -45.57100 38.22600 1.000 25.10557 152 PHE A O 1
ATOM 1180 N N . LYS A 1 154 ? 56.90400 -46.59200 36.44100 1.000 22.81747 153 LYS A N 1
ATOM 1181 C CA . LYS A 1 154 ? 57.83100 -47.36800 37.26000 1.000 27.16504 153 LYS A CA 1
ATOM 1182 C C . LYS A 1 154 ? 58.70900 -46.46700 38.12000 1.000 26.29398 153 LYS A C 1
ATOM 1183 O O . LYS A 1 154 ? 58.90600 -46.73500 39.31100 1.000 31.56085 153 LYS A O 1
ATOM 1189 N N . GLU A 1 155 ? 59.24000 -45.38900 37.53900 1.000 25.40092 154 GLU A N 1
ATOM 1190 C CA . GLU A 1 155 ? 60.13400 -44.51400 38.29200 1.000 34.38170 154 GLU A CA 1
ATOM 1191 C C . GLU A 1 155 ? 59.36900 -43.65000 39.28700 1.000 23.77137 154 GLU A C 1
ATOM 1192 O O . GLU A 1 155 ? 59.84100 -43.41800 40.40500 1.000 30.00248 154 GLU A O 1
ATOM 1198 N N . ARG A 1 156 ? 58.18800 -43.16000 38.90100 1.000 25.82246 155 ARG A N 1
ATOM 1199 C CA . ARG A 1 156 ? 57.43500 -42.28000 39.79000 1.000 26.14308 155 ARG A CA 1
ATOM 1200 C C . ARG A 1 156 ? 56.84800 -43.05200 40.96600 1.000 29.60968 155 ARG A C 1
ATOM 1201 O O . ARG A 1 156 ? 56.83100 -42.54900 42.09600 1.000 27.18438 155 ARG A O 1
ATOM 1209 N N . ILE A 1 157 ? 56.36300 -44.27300 40.72400 1.000 25.55657 156 ILE A N 1
ATOM 1210 C CA . ILE A 1 157 ? 55.88500 -45.11400 41.82000 1.000 27.36754 156 ILE A CA 1
ATOM 1211 C C . ILE A 1 157 ? 57.01300 -45.38300 42.80700 1.000 25.35864 156 ILE A C 1
ATOM 1212 O O . ILE A 1 157 ? 56.83600 -45.27700 44.02700 1.000 34.10297 156 ILE A O 1
ATOM 1217 N N . ALA A 1 158 ? 58.19600 -45.72600 42.29000 1.000 28.92301 157 ALA A N 1
ATOM 1218 C CA . ALA A 1 158 ? 59.32200 -46.04600 43.16100 1.000 34.56279 157 ALA A CA 1
ATOM 1219 C C . ALA A 1 158 ? 59.75700 -44.83400 43.97600 1.000 32.51805 157 ALA A C 1
ATOM 1220 O O . ALA A 1 158 ? 60.14100 -44.96900 45.14300 1.000 37.35222 157 ALA A O 1
ATOM 1222 N N . ALA A 1 159 ? 59.70600 -43.64100 43.37800 1.000 28.48854 158 ALA A N 1
ATOM 1223 C CA . ALA A 1 159 ? 60.09300 -42.43800 44.10800 1.000 35.01434 158 ALA A CA 1
ATOM 1224 C C . ALA A 1 159 ? 59.11000 -42.13300 45.23100 1.000 28.92918 158 ALA A C 1
ATOM 1225 O O . ALA A 1 159 ? 59.51900 -41.78300 46.34400 1.000 35.06026 158 ALA A O 1
ATOM 1227 N N . LEU A 1 160 ? 57.80900 -42.26300 44.95900 1.000 26.24268 159 LEU A N 1
ATOM 1228 C CA . LEU A 1 160 ? 56.80900 -42.03600 45.99700 1.000 29.66246 159 LEU A CA 1
ATOM 1229 C C . LEU A 1 160 ? 56.92300 -43.07300 47.10800 1.000 37.01799 159 LEU A C 1
ATOM 1230 O O . LEU A 1 160 ? 56.84800 -42.73300 48.29400 1.000 35.53653 159 LEU A O 1
ATOM 1235 N N . VAL A 1 161 ? 57.10600 -44.34300 46.74100 1.000 31.25259 160 VAL A N 1
ATOM 1236 C CA . VAL A 1 161 ? 57.22300 -45.39900 47.74100 1.000 35.93337 160 VAL A CA 1
ATOM 1237 C C . VAL A 1 161 ? 58.47800 -45.20400 48.58300 1.000 37.73659 160 VAL A C 1
ATOM 1238 O O . VAL A 1 161 ? 58.45300 -45.37800 49.80800 1.000 38.03437 160 VAL A O 1
ATOM 1242 N N . GLU A 1 162 ? 59.59100 -44.82700 47.94700 1.000 36.00232 161 GLU A N 1
ATOM 1243 C CA . GLU A 1 162 ? 60.82200 -44.57800 48.68900 1.000 39.84473 161 GLU A CA 1
ATOM 1244 C C . GLU A 1 162 ? 60.65300 -43.44200 49.68900 1.000 49.48645 161 GLU A C 1
ATOM 1245 O O . GLU A 1 162 ? 61.28500 -43.45000 50.75200 1.000 44.06702 161 GLU A O 1
ATOM 1251 N N . ALA A 1 163 ? 59.79900 -42.46700 49.37800 1.000 44.73005 162 ALA A N 1
ATOM 1252 C CA . ALA A 1 163 ? 59.58100 -41.33700 50.26900 1.000 42.60567 162 ALA A CA 1
ATOM 1253 C C . ALA A 1 163 ? 58.59200 -41.63600 51.38800 1.000 43.54962 162 ALA A C 1
ATOM 1254 O O . ALA A 1 163 ? 58.38500 -40.77700 52.25100 1.000 47.29793 162 ALA A O 1
ATOM 1256 N N . GLY A 1 164 ? 57.97700 -42.81700 51.39500 1.000 42.96630 163 GLY A N 1
ATOM 1257 C CA . GLY A 1 164 ? 57.05900 -43.20300 52.44900 1.000 44.32595 163 GLY A CA 1
ATOM 1258 C C . GLY A 1 164 ? 55.61700 -43.36400 52.02300 1.000 41.55589 163 GLY A C 1
ATOM 1259 O O . GLY A 1 164 ? 54.79400 -43.78100 52.84700 1.000 51.51158 163 GLY A O 1
ATOM 1260 N N . VAL A 1 165 ? 55.27500 -43.04600 50.77700 1.000 38.13084 164 VAL A N 1
ATOM 1261 C CA . VAL A 1 165 ? 53.90200 -43.20800 50.31500 1.000 39.05221 164 VAL A CA 1
ATOM 1262 C C . VAL A 1 165 ? 53.60800 -44.69400 50.16600 1.000 36.10617 164 VAL A C 1
ATOM 1263 O O . VAL A 1 165 ? 54.31000 -45.41000 49.44100 1.000 42.73659 164 VAL A O 1
ATOM 1267 N N . LYS A 1 166 ? 52.57600 -45.16700 50.86300 1.000 43.42688 165 LYS A N 1
ATOM 1268 C CA . LYS A 1 166 ? 52.17500 -46.56200 50.74900 1.000 40.64317 165 LYS A CA 1
ATOM 1269 C C . LYS A 1 166 ? 51.75600 -46.86900 49.31800 1.000 42.75958 165 LYS A C 1
ATOM 1270 O O . LYS A 1 166 ? 50.97700 -46.12700 48.71200 1.000 40.58260 165 LYS A O 1
ATOM 1276 N N . ARG A 1 167 ? 52.28000 -47.97300 48.78000 1.000 38.21145 166 ARG A N 1
ATOM 1277 C CA . ARG A 1 167 ? 52.09000 -48.28200 47.36600 1.000 36.31632 166 ARG A CA 1
ATOM 1278 C C . ARG A 1 167 ? 50.61700 -48.47300 47.02500 1.000 45.74421 166 ARG A C 1
ATOM 1279 O O . ARG A 1 167 ? 50.17000 -48.09600 45.93500 1.000 32.52246 166 ARG A O 1
ATOM 1287 N N . GLU A 1 168 ? 49.84400 -49.04800 47.94700 1.000 37.92153 167 GLU A N 1
ATOM 1288 C CA . GLU A 1 168 ? 48.44000 -49.34000 47.68900 1.000 37.23260 167 GLU A CA 1
ATOM 1289 C C . GLU A 1 168 ? 47.57900 -48.08800 47.59300 1.000 33.15322 167 GLU A C 1
ATOM 1290 O O . GLU A 1 168 ? 46.41100 -48.19200 47.20200 1.000 36.06715 167 GLU A O 1
ATOM 1296 N N . ARG A 1 169 ? 48.11600 -46.91800 47.93700 1.000 33.94255 168 ARG A N 1
ATOM 1297 C CA . ARG A 1 169 ? 47.37900 -45.67100 47.79500 1.000 29.62907 168 ARG A CA 1
ATOM 1298 C C . ARG A 1 169 ? 47.39900 -45.12500 46.37300 1.000 27.29322 168 ARG A C 1
ATOM 1299 O O . ARG A 1 169 ? 46.66800 -44.17200 46.08500 1.000 27.65932 168 ARG A O 1
ATOM 1307 N N . ILE A 1 170 ? 48.20200 -45.70100 45.48400 1.000 25.96523 169 ILE A N 1
ATOM 1308 C CA . ILE A 1 170 ? 48.44600 -45.12200 44.16800 1.000 22.93504 169 ILE A CA 1
ATOM 1309 C C . ILE A 1 170 ? 47.49900 -45.74100 43.14800 1.000 26.54843 169 ILE A C 1
ATOM 1310 O O . ILE A 1 170 ? 47.42600 -46.96800 43.01400 1.000 27.02767 169 ILE A O 1
ATOM 1315 N N . ILE A 1 171 ? 46.77700 -44.88700 42.42700 1.000 24.03530 170 ILE A N 1
ATOM 1316 C CA . ILE A 1 171 ? 45.96900 -45.28100 41.27900 1.000 23.36351 170 ILE A CA 1
ATOM 1317 C C . ILE A 1 171 ? 46.61100 -44.68100 40.03700 1.000 23.68484 170 ILE A C 1
ATOM 1318 O O . ILE A 1 171 ? 46.95400 -43.49300 40.02200 1.000 23.79151 170 ILE A O 1
ATOM 1323 N N . LEU A 1 172 ? 46.78000 -45.49800 39.00300 1.000 18.61752 171 LEU A N 1
ATOM 1324 C CA . LEU A 1 172 ? 47.47800 -45.08800 37.79400 1.000 18.41557 171 LEU A CA 1
ATOM 1325 C C . LEU A 1 172 ? 46.48400 -44.64500 36.72900 1.000 19.21287 171 LEU A C 1
ATOM 1326 O O . LEU A 1 172 ? 45.44500 -45.27900 36.52900 1.000 20.17712 171 LEU A O 1
ATOM 1331 N N . ASP A 1 173 ? 46.81000 -43.54700 36.05200 1.000 15.77005 172 ASP A N 1
ATOM 1332 C CA . ASP A 1 173 ? 46.00500 -43.03600 34.94700 1.000 15.05038 172 ASP A CA 1
ATOM 1333 C C . ASP A 1 173 ? 46.94900 -42.80900 33.77600 1.000 15.46204 172 ASP A C 1
ATOM 1334 O O . ASP A 1 173 ? 47.85200 -41.95200 33.86700 1.000 16.31918 172 ASP A O 1
ATOM 1339 N N . PRO A 1 174 ? 46.79400 -43.53700 32.66700 1.000 16.76351 173 PRO A N 1
ATOM 1340 C CA . PRO A 1 174 ? 47.74800 -43.40500 31.55600 1.000 14.85004 173 PRO A CA 1
ATOM 1341 C C . PRO A 1 174 ? 47.63500 -42.09600 30.79600 1.000 18.59977 173 PRO A C 1
ATOM 1342 O O . PRO A 1 174 ? 48.46700 -41.84300 29.91400 1.000 18.51981 173 PRO A O 1
ATOM 1346 N N . GLY A 1 175 ? 46.65100 -41.25900 31.10800 1.000 17.38058 174 GLY A N 1
ATOM 1347 C CA . GLY A 1 175 ? 46.35200 -40.10300 30.29300 1.000 20.09280 174 GLY A CA 1
ATOM 1348 C C . GLY A 1 175 ? 45.54900 -40.50100 29.07100 1.000 23.33197 174 GLY A C 1
ATOM 1349 O O . GLY A 1 175 ? 45.43900 -41.67400 28.71100 1.000 21.32468 174 GLY A O 1
ATOM 1350 N N . MET A 1 176 ? 44.96700 -39.49700 28.42000 1.000 20.15734 175 MET A N 1
ATOM 1351 C CA . MET A 1 176 ? 44.12000 -39.77900 27.27100 1.000 14.44922 175 MET A CA 1
ATOM 1352 C C . MET A 1 176 ? 43.91900 -38.49700 26.47800 1.000 19.05376 175 MET A C 1
ATOM 1353 O O . MET A 1 176 ? 44.01900 -37.39400 27.02300 1.000 15.61068 175 MET A O 1
ATOM 1358 N N . GLY A 1 177 ? 43.65200 -38.65300 25.18600 1.000 19.22809 176 GLY A N 1
ATOM 1359 C CA . GLY A 1 177 ? 43.40000 -37.48900 24.35000 1.000 14.65849 176 GLY A CA 1
ATOM 1360 C C . GLY A 1 177 ? 44.66600 -36.68000 24.15400 1.000 15.11600 176 GLY A C 1
ATOM 1361 O O . GLY A 1 177 ? 45.73600 -37.22300 23.85700 1.000 19.88640 176 GLY A O 1
ATOM 1362 N N . PHE A 1 178 ? 44.54900 -35.36000 24.32900 1.000 16.07365 177 PHE A N 1
ATOM 1363 C CA . PHE A 1 178 ? 45.69000 -34.47300 24.13600 1.000 16.99543 177 PHE A CA 1
ATOM 1364 C C . PHE A 1 178 ? 46.80000 -34.72000 25.15000 1.000 23.67460 177 PHE A C 1
ATOM 1365 O O . PHE A 1 178 ? 47.94000 -34.31100 24.91100 1.000 19.97478 177 PHE A O 1
ATOM 1373 N N . PHE A 1 179 ? 46.49800 -35.37700 26.27200 1.000 17.21966 178 PHE A N 1
ATOM 1374 C CA . PHE A 1 179 ? 47.55300 -35.79800 27.18600 1.000 19.58642 178 PHE A CA 1
ATOM 1375 C C . PHE A 1 179 ? 48.45100 -36.86400 26.57100 1.000 28.02562 178 PHE A C 1
ATOM 1376 O O . PHE A 1 179 ? 49.55300 -37.09700 27.07700 1.000 22.39562 178 PHE A O 1
ATOM 1384 N N . LEU A 1 180 ? 48.00000 -37.52000 25.50000 1.000 17.98222 179 LEU A N 1
ATOM 1385 C CA . LEU A 1 180 ? 48.78100 -38.53600 24.80600 1.000 19.08043 179 LEU A CA 1
ATOM 1386 C C . LEU A 1 180 ? 49.24300 -38.10900 23.42400 1.000 17.88539 179 LEU A C 1
ATOM 1387 O O . LEU A 1 180 ? 50.28000 -38.58700 22.96100 1.000 24.41035 179 LEU A O 1
ATOM 1392 N N . GLY A 1 181 ? 48.50300 -37.24100 22.75600 1.000 27.29358 180 GLY A N 1
ATOM 1393 C CA . GLY A 1 181 ? 48.87300 -36.80100 21.42800 1.000 25.10734 180 GLY A CA 1
ATOM 1394 C C . GLY A 1 181 ? 47.68300 -36.26700 20.67200 1.000 30.30228 180 GLY A C 1
ATOM 1395 O O . GLY A 1 181 ? 46.52600 -36.57200 20.96900 1.000 24.85723 180 GLY A O 1
ATOM 1396 N N . SER A 1 182 ? 47.98100 -35.44000 19.66800 1.000 25.79970 181 SER A N 1
ATOM 1397 C CA . SER A 1 182 ? 46.93100 -34.90100 18.81400 1.000 24.27729 181 SER A CA 1
ATOM 1398 C C . SER A 1 182 ? 46.40600 -35.93300 17.82700 1.000 29.79324 181 SER A C 1
ATOM 1399 O O . SER A 1 182 ? 45.28900 -35.77900 17.32200 1.000 26.80970 181 SER A O 1
ATOM 1402 N N . ASN A 1 183 ? 47.18200 -36.97100 17.53800 1.000 28.94497 182 ASN A N 1
ATOM 1403 C CA . ASN A 1 183 ? 46.70100 -38.05100 16.68600 1.000 28.94892 182 ASN A CA 1
ATOM 1404 C C . ASN A 1 183 ? 45.94500 -39.07000 17.53000 1.000 25.88893 182 ASN A C 1
ATOM 1405 O O . ASN A 1 183 ? 46.42700 -39.45200 18.60300 1.000 23.97457 182 ASN A O 1
ATOM 1410 N N . PRO A 1 184 ? 44.77100 -39.53000 17.08900 1.000 23.56584 183 PRO A N 1
ATOM 1411 C CA . PRO A 1 184 ? 43.97500 -40.43800 17.93200 1.000 25.12110 183 PRO A CA 1
ATOM 1412 C C . PRO A 1 184 ? 44.57200 -41.82600 18.07700 1.000 24.35384 183 PRO A C 1
ATOM 1413 O O . PRO A 1 184 ? 44.14900 -42.56600 18.97500 1.000 20.15274 183 PRO A O 1
ATOM 1417 N N . GLU A 1 185 ? 45.54100 -42.19900 17.23700 1.000 22.41915 184 GLU A N 1
ATOM 1418 C CA . GLU A 1 185 ? 46.09800 -43.54600 17.29800 1.000 22.01727 184 GLU A CA 1
ATOM 1419 C C . GLU A 1 185 ? 46.79600 -43.81300 18.62600 1.000 21.75436 184 GLU A C 1
ATOM 1420 O O . GLU A 1 185 ? 46.78800 -44.95100 19.11000 1.000 26.53551 184 GLU A O 1
ATOM 1426 N N . THR A 1 186 ? 47.40100 -42.78800 19.23000 1.000 19.98714 185 THR A N 1
ATOM 1427 C CA . THR A 1 186 ? 48.04600 -42.98200 20.52500 1.000 19.35008 185 THR A CA 1
ATOM 1428 C C . THR A 1 186 ? 47.02000 -43.28300 21.61100 1.000 22.29018 185 THR A C 1
ATOM 1429 O O . THR A 1 186 ? 47.23700 -44.16600 22.44900 1.000 21.24161 185 THR A O 1
ATOM 1433 N N . SER A 1 187 ? 45.89400 -42.56600 21.60800 1.000 21.12069 186 SER A N 1
ATOM 1434 C CA . SER A 1 187 ? 44.84100 -42.84200 22.58100 1.000 24.59598 186 SER A CA 1
ATOM 1435 C C . SER A 1 187 ? 44.22900 -44.21800 22.35300 1.000 21.98446 186 SER A C 1
ATOM 1436 O O . SER A 1 187 ? 43.91500 -44.93000 23.31400 1.000 16.97265 186 SER A O 1
ATOM 1439 N N . ILE A 1 188 ? 44.05400 -44.60700 21.08700 1.000 21.12403 187 ILE A N 1
ATOM 1440 C CA . ILE A 1 188 ? 43.49500 -45.91900 20.77400 1.000 23.91871 187 ILE A CA 1
ATOM 1441 C C . ILE A 1 188 ? 44.39500 -47.02600 21.30700 1.000 24.32253 187 ILE A C 1
ATOM 1442 O O . ILE A 1 188 ? 43.91800 -48.00700 21.89200 1.000 24.88278 187 ILE A O 1
ATOM 1447 N N . LEU A 1 189 ? 45.71000 -46.88800 21.11900 1.000 20.51670 188 LEU A N 1
ATOM 1448 C CA . LEU A 1 189 ? 46.63300 -47.91700 21.58800 1.000 22.62396 188 LEU A CA 1
ATOM 1449 C C . LEU A 1 189 ? 46.59400 -48.04800 23.10600 1.000 20.55898 188 LEU A C 1
ATOM 1450 O O . LEU A 1 189 ? 46.59300 -49.16300 23.64000 1.000 26.10988 188 LEU A O 1
ATOM 1455 N N . VAL A 1 190 ? 46.55800 -46.92000 23.81800 1.000 22.82734 189 VAL A N 1
ATOM 1456 C CA . VAL A 1 190 ? 46.52200 -46.96700 25.27700 1.000 19.60829 189 VAL A CA 1
ATOM 1457 C C . VAL A 1 190 ? 45.22600 -47.61000 25.75600 1.000 20.86516 189 VAL A C 1
ATOM 1458 O O . VAL A 1 190 ? 45.21800 -48.38100 26.72500 1.000 23.70556 189 VAL A O 1
ATOM 1462 N N . LEU A 1 191 ? 44.11300 -47.31600 25.07800 1.000 19.10118 190 LEU A N 1
ATOM 1463 C CA . LEU A 1 191 ? 42.84300 -47.93900 25.43800 1.000 17.87403 190 LEU A CA 1
ATOM 1464 C C . LEU A 1 191 ? 42.88900 -49.44600 25.22800 1.000 20.07629 190 LEU A C 1
ATOM 1465 O O . LEU A 1 191 ? 42.29300 -50.20800 25.99800 1.000 22.29601 190 LEU A O 1
ATOM 1470 N N . LYS A 1 192 ? 43.59200 -49.89600 24.18900 1.000 25.77428 191 LYS A N 1
ATOM 1471 C CA . LYS A 1 192 ? 43.68600 -51.32000 23.90000 1.000 29.10566 191 LYS A CA 1
ATOM 1472 C C . LYS A 1 192 ? 44.64800 -52.05000 24.82700 1.000 26.50036 191 LYS A C 1
ATOM 1473 O O . LYS A 1 192 ? 44.49500 -53.26000 25.02600 1.000 31.77261 191 LYS A O 1
ATOM 1479 N N . ARG A 1 193 ? 45.62900 -51.35200 25.39600 1.000 20.99731 192 ARG A N 1
ATOM 1480 C CA . ARG A 1 193 ? 46.71000 -52.00000 26.12200 1.000 24.35605 192 ARG A CA 1
ATOM 1481 C C . ARG A 1 193 ? 46.78500 -51.62200 27.59400 1.000 19.58594 192 ARG A C 1
ATOM 1482 O O . ARG A 1 193 ? 47.71900 -52.05900 28.27600 1.000 25.08456 192 ARG A O 1
ATOM 1490 N N . PHE A 1 194 ? 45.83400 -50.84300 28.10900 1.000 23.80982 193 PHE A N 1
ATOM 1491 C CA . PHE A 1 194 ? 45.89800 -50.45500 29.51500 1.000 19.88630 193 PHE A CA 1
ATOM 1492 C C . PHE A 1 194 ? 45.86000 -51.62900 30.49700 1.000 19.85619 193 PHE A C 1
ATOM 1493 O O . PHE A 1 194 ? 46.39300 -51.46000 31.60800 1.000 23.63108 193 PHE A O 1
ATOM 1501 N N . PRO A 1 195 ? 45.27300 -52.79700 30.19600 1.000 22.22194 194 PRO A N 1
ATOM 1502 C CA . PRO A 1 195 ? 45.42400 -53.93000 31.12600 1.000 21.28356 194 PRO A CA 1
ATOM 1503 C C . PRO A 1 195 ? 46.86800 -54.29900 31.41000 1.000 29.01917 194 PRO A C 1
ATOM 1504 O O . PRO A 1 195 ? 47.14800 -54.86300 32.47500 1.000 31.76686 194 PRO A O 1
ATOM 1508 N N . GLU A 1 196 ? 47.79600 -53.99800 30.49800 1.000 28.54093 195 GLU A N 1
ATOM 1509 C CA . GLU A 1 196 ? 49.20700 -54.24300 30.76600 1.000 27.42759 195 GLU A CA 1
ATOM 1510 C C . GLU A 1 196 ? 49.73400 -53.37000 31.89600 1.000 23.32340 195 GLU A C 1
ATOM 1511 O O . GLU A 1 196 ? 50.71800 -53.74400 32.54400 1.000 26.56073 195 GLU A O 1
ATOM 1517 N N . ILE A 1 197 ? 49.10200 -52.22200 32.14600 1.000 22.89872 196 ILE A N 1
ATOM 1518 C CA . ILE A 1 197 ? 49.49300 -51.38900 33.27800 1.000 22.59374 196 ILE A CA 1
ATOM 1519 C C . ILE A 1 197 ? 49.08700 -52.04800 34.58900 1.000 26.64142 196 ILE A C 1
ATOM 1520 O O . ILE A 1 197 ? 49.86500 -52.08000 35.55100 1.000 26.05283 196 ILE A O 1
ATOM 1525 N N . GLN A 1 198 ? 47.86100 -52.57800 34.65300 1.000 21.86830 197 GLN A N 1
ATOM 1526 C CA . GLN A 1 198 ? 47.42600 -53.30300 35.84300 1.000 27.91540 197 GLN A CA 1
ATOM 1527 C C . GLN A 1 198 ? 48.32100 -54.50400 36.11400 1.000 28.87428 197 GLN A C 1
ATOM 1528 O O . GLN A 1 198 ? 48.68200 -54.77400 37.26500 1.000 31.51675 197 GLN A O 1
ATOM 1534 N N . GLU A 1 199 ? 48.69600 -55.23200 35.06100 1.000 29.10712 198 GLU A N 1
ATOM 1535 C CA . GLU A 1 199 ? 49.48500 -56.44500 35.23600 1.000 27.58173 198 GLU A CA 1
ATOM 1536 C C . GLU A 1 199 ? 50.90200 -56.13000 35.70400 1.000 31.40064 198 GLU A C 1
ATOM 1537 O O . GLU A 1 199 ? 51.44200 -56.82300 36.57300 1.000 37.33980 198 GLU A O 1
ATOM 1543 N N . ALA A 1 200 ? 51.51600 -55.08500 35.14900 1.000 29.95392 199 ALA A N 1
ATOM 1544 C CA . ALA A 1 200 ? 52.92200 -54.81900 35.43300 1.000 37.15180 199 ALA A CA 1
ATOM 1545 C C . ALA A 1 200 ? 53.12600 -54.21400 36.81700 1.000 28.78788 199 ALA A C 1
ATOM 1546 O O . ALA A 1 200 ? 54.12700 -54.50600 37.48000 1.000 35.44293 199 ALA A O 1
ATOM 1548 N N . PHE A 1 201 ? 52.19900 -53.37300 37.27300 1.000 25.22539 200 PHE A N 1
ATOM 1549 C CA . PHE A 1 201 ? 52.37400 -52.65600 38.52700 1.000 33.05791 200 PHE A CA 1
ATOM 1550 C C . PHE A 1 201 ? 51.46000 -53.13700 39.64500 1.000 31.82090 200 PHE A C 1
ATOM 1551 O O . PHE A 1 201 ? 51.65000 -52.71800 40.79300 1.000 29.79769 200 PHE A O 1
ATOM 1559 N N . ASN A 1 202 ? 50.49000 -54.00400 39.34800 1.000 29.95896 201 ASN A N 1
ATOM 1560 C CA . ASN A 1 202 ? 49.55800 -54.52500 40.35100 1.000 30.48732 201 ASN A CA 1
ATOM 1561 C C . ASN A 1 202 ? 48.83500 -53.39100 41.07300 1.000 30.17536 201 ASN A C 1
ATOM 1562 O O . ASN A 1 202 ? 48.61100 -53.43900 42.28400 1.000 32.58924 201 ASN A O 1
ATOM 1567 N N . LEU A 1 203 ? 48.47800 -52.35300 40.32400 1.000 25.82793 202 LEU A N 1
ATOM 1568 C CA . LEU A 1 203 ? 47.73200 -51.22500 40.85500 1.000 25.46776 202 LEU A CA 1
ATOM 1569 C C . LEU A 1 203 ? 46.48200 -51.01700 40.01400 1.000 25.10540 202 LEU A C 1
ATOM 1570 O O . LEU A 1 203 ? 46.39400 -51.47300 38.87200 1.000 23.47038 202 LEU A O 1
ATOM 1575 N N . GLN A 1 204 ? 45.50800 -50.32700 40.59800 1.000 24.29652 203 GLN A N 1
ATOM 1576 C CA . GLN A 1 204 ? 44.29500 -50.00000 39.86700 1.000 24.66078 203 GLN A CA 1
ATOM 1577 C C . GLN A 1 204 ? 44.58800 -48.94600 38.80700 1.000 23.47640 203 GLN A C 1
ATOM 1578 O O . GLN A 1 204 ? 45.52500 -48.15300 38.92800 1.000 24.01389 203 GLN A O 1
ATOM 1584 N N . VAL A 1 205 ? 43.77300 -48.94400 37.75500 1.000 18.19695 204 VAL A N 1
ATOM 1585 C CA . VAL A 1 205 ? 43.95300 -48.03800 36.63000 1.000 14.92701 204 VAL A CA 1
ATOM 1586 C C . VAL A 1 205 ? 42.65900 -47.27600 36.39300 1.000 20.91849 204 VAL A C 1
ATOM 1587 O O . VAL A 1 205 ? 41.56700 -47.85600 36.41700 1.000 20.51029 204 VAL A O 1
ATOM 1591 N N . MET A 1 206 ? 42.78400 -45.97000 36.17500 1.000 20.00604 205 MET A N 1
ATOM 1592 C CA . MET A 1 206 ? 41.66200 -45.12000 35.81700 1.000 15.67829 205 MET A CA 1
ATOM 1593 C C . MET A 1 206 ? 41.73700 -44.75100 34.34300 1.000 17.37621 205 MET A C 1
ATOM 1594 O O . MET A 1 206 ? 42.80300 -44.38500 33.83800 1.000 15.89298 205 MET A O 1
ATOM 1599 N N . ILE A 1 207 ? 40.59900 -44.84600 33.66100 1.000 16.98540 206 ILE A N 1
ATOM 1600 C CA . ILE A 1 207 ? 40.47100 -44.46300 32.26100 1.000 15.11825 206 ILE A CA 1
ATOM 1601 C C . ILE A 1 207 ? 39.54600 -43.25700 32.19100 1.000 18.12517 206 ILE A C 1
ATOM 1602 O O . ILE A 1 207 ? 38.45900 -43.26700 32.78000 1.000 17.00968 206 ILE A O 1
ATOM 1607 N N . ALA A 1 208 ? 39.97800 -42.21600 31.47700 1.000 13.82280 207 ALA A N 1
ATOM 1608 C CA . ALA A 1 208 ? 39.25600 -40.94400 31.41200 1.000 16.03006 207 ALA A CA 1
ATOM 1609 C C . ALA A 1 208 ? 39.17100 -40.50500 29.95200 1.000 23.05165 207 ALA A C 1
ATOM 1610 O O . ALA A 1 208 ? 40.04200 -39.78000 29.46300 1.000 18.97901 207 ALA A O 1
ATOM 1612 N N . VAL A 1 209 ? 38.11100 -40.92900 29.26400 1.000 16.79841 208 VAL A N 1
ATOM 1613 C CA . VAL A 1 209 ? 37.93500 -40.63000 27.84600 1.000 16.35265 208 VAL A CA 1
ATOM 1614 C C . VAL A 1 209 ? 36.84700 -39.60400 27.58200 1.000 15.22418 208 VAL A C 1
ATOM 1615 O O . VAL A 1 209 ? 36.76300 -39.10000 26.44900 1.000 21.86706 208 VAL A O 1
ATOM 1619 N N . SER A 1 210 ? 36.03100 -39.26600 28.57900 1.000 15.49241 209 SER A N 1
ATOM 1620 C CA . SER A 1 210 ? 34.76200 -38.57600 28.36100 1.000 15.57973 209 SER A CA 1
ATOM 1621 C C . SER A 1 210 ? 34.92000 -37.31200 27.52600 1.000 20.60993 209 SER A C 1
ATOM 1622 O O . SER A 1 210 ? 35.60200 -36.36600 27.93000 1.000 16.58321 209 SER A O 1
ATOM 1625 N N . ARG A 1 211 ? 34.28200 -37.31600 26.35200 1.000 19.17055 210 ARG A N 1
ATOM 1626 C CA . ARG A 1 211 ? 34.14300 -36.17800 25.44700 1.000 19.27690 210 ARG A CA 1
ATOM 1627 C C . ARG A 1 211 ? 35.46500 -35.68800 24.86800 1.000 20.55555 210 ARG A C 1
ATOM 1628 O O . ARG A 1 211 ? 35.49400 -34.62600 24.23400 1.000 24.94383 210 ARG A O 1
ATOM 1636 N N . LYS A 1 212 ? 36.55300 -36.43600 25.03600 1.000 16.77327 211 LYS A N 1
ATOM 1637 C CA . LYS A 1 212 ? 37.85900 -35.93200 24.64000 1.000 23.34856 211 LYS A CA 1
ATOM 1638 C C . LYS A 1 212 ? 37.99300 -35.86500 23.11900 1.000 21.18566 211 LYS A C 1
ATOM 1639 O O . LYS A 1 212 ? 37.22200 -36.46600 22.36500 1.000 18.87322 211 LYS A O 1
ATOM 1645 N N . SER A 1 213 ? 39.01500 -35.12400 22.68200 1.000 19.26187 212 SER A N 1
ATOM 1646 C CA . SER A 1 213 ? 39.14300 -34.73800 21.27900 1.000 25.97799 212 SER A CA 1
ATOM 1647 C C . SER A 1 213 ? 39.26300 -35.94300 20.35500 1.000 19.77757 212 SER A C 1
ATOM 1648 O O . SER A 1 213 ? 38.67400 -35.95400 19.26800 1.000 22.43441 212 SER A O 1
ATOM 1651 N N . PHE A 1 214 ? 40.03700 -36.95600 20.75600 1.000 20.75131 213 PHE A N 1
ATOM 1652 C CA . PHE A 1 214 ? 40.31000 -38.07200 19.85300 1.000 24.16710 213 PHE A CA 1
ATOM 1653 C C . PHE A 1 214 ? 39.03500 -38.80900 19.46400 1.000 21.82421 213 PHE A C 1
ATOM 1654 O O . PHE A 1 214 ? 38.95200 -39.36100 18.36100 1.000 23.11261 213 PHE A O 1
ATOM 1662 N N . LEU A 1 215 ? 38.03100 -38.82300 20.34500 1.000 18.22639 214 LEU A N 1
ATOM 1663 C CA . LEU A 1 215 ? 36.74100 -39.39700 19.97900 1.000 20.66781 214 LEU A CA 1
ATOM 1664 C C . LEU A 1 215 ? 36.09700 -38.60600 18.85000 1.000 25.87570 214 LEU A C 1
ATOM 1665 O O . LEU A 1 215 ? 35.50900 -39.18600 17.92900 1.000 26.03417 214 LEU A O 1
ATOM 1670 N N . GLY A 1 216 ? 36.20100 -37.27600 18.90300 1.000 29.47023 215 GLY A N 1
ATOM 1671 C CA . GLY A 1 216 ? 35.63900 -36.45500 17.84700 1.000 26.10380 215 GLY A CA 1
ATOM 1672 C C . GLY A 1 216 ? 36.34700 -36.62600 16.52000 1.000 26.59438 215 GLY A C 1
ATOM 1673 O O . GLY A 1 216 ? 35.71400 -36.56300 15.46400 1.000 31.84092 215 GLY A O 1
ATOM 1674 N N . LYS A 1 217 ? 37.66300 -36.84900 16.54900 1.000 28.88055 216 LYS A N 1
ATOM 1675 C CA . LYS A 1 217 ? 38.40000 -37.03900 15.30400 1.000 34.09710 216 LYS A CA 1
ATOM 1676 C C . LYS A 1 217 ? 38.03900 -38.35800 14.63200 1.000 35.64713 216 LYS A C 1
ATOM 1677 O O . LYS A 1 217 ? 38.00800 -38.43400 13.39800 1.000 37.93298 216 LYS A O 1
ATOM 1683 N N . ILE A 1 218 ? 37.75600 -39.40000 15.41600 1.000 33.67274 217 ILE A N 1
ATOM 1684 C CA . ILE A 1 218 ? 37.41000 -40.69100 14.83100 1.000 29.60427 217 ILE A CA 1
ATOM 1685 C C . ILE A 1 218 ? 36.01600 -40.64700 14.21500 1.000 29.44794 217 ILE A C 1
ATOM 1686 O O . ILE A 1 218 ? 35.77200 -41.23400 13.15400 1.000 33.83255 217 ILE A O 1
ATOM 1691 N N . THR A 1 219 ? 35.08200 -39.94500 14.85800 1.000 28.22211 218 THR A N 1
ATOM 1692 C CA . THR A 1 219 ? 33.69500 -39.93300 14.41300 1.000 34.90372 218 THR A CA 1
ATOM 1693 C C . THR A 1 219 ? 33.30300 -38.67000 13.65600 1.000 35.13226 218 THR A C 1
ATOM 1694 O O . THR A 1 219 ? 32.27900 -38.67900 12.96500 1.000 52.48233 218 THR A O 1
ATOM 1698 N N . GLY A 1 220 ? 34.07900 -37.59400 13.76600 1.000 47.20339 219 GLY A N 1
ATOM 1699 C CA . GLY A 1 220 ? 33.73600 -36.35100 13.10100 1.000 46.92489 219 GLY A CA 1
ATOM 1700 C C . GLY A 1 220 ? 32.63100 -35.59400 13.80900 1.000 54.03720 219 GLY A C 1
ATOM 1701 O O . GLY A 1 220 ? 31.67400 -35.14200 13.17400 1.000 56.96201 219 GLY A O 1
ATOM 1702 N N . THR A 1 221 ? 32.75400 -35.44700 15.12800 1.000 45.80660 220 THR A N 1
ATOM 1703 C CA . THR A 1 221 ? 31.73100 -34.81200 15.94500 1.000 42.58947 220 THR A CA 1
ATOM 1704 C C . THR A 1 221 ? 32.35600 -33.75200 16.83900 1.000 49.22178 220 THR A C 1
ATOM 1705 O O . THR A 1 221 ? 33.49300 -33.89400 17.29800 1.000 50.39064 220 THR A O 1
ATOM 1709 N N . ASP A 1 222 ? 31.60000 -32.68500 17.08400 1.000 42.53182 221 ASP A N 1
ATOM 1710 C CA . ASP A 1 222 ? 32.03500 -31.67600 18.03500 1.000 58.92878 221 ASP A CA 1
ATOM 1711 C C . ASP A 1 222 ? 31.76300 -32.14100 19.46600 1.000 57.18362 221 ASP A C 1
ATOM 1712 O O . ASP A 1 222 ? 31.14200 -33.17900 19.70300 1.000 51.11807 221 ASP A O 1
ATOM 1717 N N . VAL A 1 223 ? 32.23500 -31.34500 20.42900 1.000 49.25095 222 VAL A N 1
ATOM 1718 C CA . VAL A 1 223 ? 32.22500 -31.75600 21.82900 1.000 41.07909 222 VAL A CA 1
ATOM 1719 C C . VAL A 1 223 ? 30.81300 -31.96500 22.36600 1.000 51.42862 222 VAL A C 1
ATOM 1720 O O . VAL A 1 223 ? 30.62300 -32.72500 23.32100 1.000 43.09616 222 VAL A O 1
ATOM 1724 N N . LYS A 1 224 ? 29.80800 -31.32700 21.76400 1.000 43.01751 223 LYS A N 1
ATOM 1725 C CA . LYS A 1 224 ? 28.45300 -31.41900 22.29300 1.000 64.19103 223 LYS A CA 1
ATOM 1726 C C . LYS A 1 224 ? 27.71600 -32.67000 21.83100 1.000 62.84928 223 LYS A C 1
ATOM 1727 O O . LYS A 1 224 ? 26.71300 -33.04300 22.44900 1.000 51.70637 223 LYS A O 1
ATOM 1733 N N . SER A 1 225 ? 28.18300 -33.32500 20.77000 1.000 47.54091 224 SER A N 1
ATOM 1734 C CA . SER A 1 225 ? 27.55500 -34.53100 20.24200 1.000 56.31552 224 SER A CA 1
ATOM 1735 C C . SER A 1 225 ? 28.45200 -35.75000 20.43500 1.000 51.63134 224 SER A C 1
ATOM 1736 O O . SER A 1 225 ? 28.51100 -36.64000 19.58500 1.000 52.15415 224 SER A O 1
ATOM 1739 N N . ARG A 1 226 ? 29.15700 -35.80700 21.56500 1.000 43.60581 225 ARG A N 1
ATOM 1740 C CA . ARG A 1 226 ? 30.14800 -36.84600 21.80700 1.000 48.42516 225 ARG A CA 1
ATOM 1741 C C . ARG A 1 226 ? 29.71400 -37.84700 22.87300 1.000 30.65267 225 ARG A C 1
ATOM 1742 O O . ARG A 1 226 ? 30.55100 -38.60300 23.37400 1.000 35.60458 225 ARG A O 1
ATOM 1750 N N . LEU A 1 227 ? 28.42500 -37.87800 23.22400 1.000 26.71239 226 LEU A N 1
ATOM 1751 C CA . LEU A 1 227 ? 27.95700 -38.86200 24.19800 1.000 36.67274 226 LEU A CA 1
ATOM 1752 C C . LEU A 1 227 ? 28.09400 -40.28000 23.65600 1.000 19.02611 226 LEU A C 1
ATOM 1753 O O . LEU A 1 227 ? 28.64600 -41.15900 24.32600 1.000 25.06372 226 LEU A O 1
ATOM 1758 N N . ALA A 1 228 ? 27.59100 -40.51900 22.44400 1.000 22.30354 227 ALA A N 1
ATOM 1759 C CA . ALA A 1 228 ? 27.66200 -41.85700 21.86000 1.000 21.96889 227 ALA A CA 1
ATOM 1760 C C . ALA A 1 228 ? 29.09200 -42.36200 21.70000 1.000 19.77170 227 ALA A C 1
ATOM 1761 O O . ALA A 1 228 ? 29.36200 -43.50700 22.10400 1.000 21.74372 227 ALA A O 1
ATOM 1763 N N . PRO A 1 229 ? 30.04100 -41.60500 21.13500 1.000 20.26401 228 PRO A N 1
ATOM 1764 C CA . PRO A 1 229 ? 31.42100 -42.11400 21.10200 1.000 23.60417 228 PRO A CA 1
ATOM 1765 C C . PRO A 1 229 ? 32.03600 -42.24900 22.48100 1.000 19.72718 228 PRO A C 1
ATOM 1766 O O . PRO A 1 229 ? 32.86900 -43.14000 22.68800 1.000 21.34121 228 PRO A O 1
ATOM 1770 N N . THR A 1 230 ? 31.65200 -41.39400 23.43200 1.000 19.31062 229 THR A N 1
ATOM 1771 C CA . THR A 1 230 ? 32.13600 -41.54100 24.80100 1.000 18.12891 229 THR A CA 1
ATOM 1772 C C . THR A 1 230 ? 31.66700 -42.85900 25.40400 1.000 16.91222 229 THR A C 1
ATOM 1773 O O . THR A 1 230 ? 32.46700 -43.61700 25.96700 1.000 22.09253 229 THR A O 1
ATOM 1777 N N . LEU A 1 231 ? 30.36800 -43.15400 25.28700 1.000 16.68287 230 LEU A N 1
ATOM 1778 C CA . LEU A 1 231 ? 29.82900 -44.38800 25.85200 1.000 22.07247 230 LEU A CA 1
ATOM 1779 C C . LEU A 1 231 ? 30.45200 -45.61800 25.20700 1.000 21.79734 230 LEU A C 1
ATOM 1780 O O . LEU A 1 231 ? 30.68500 -46.62900 2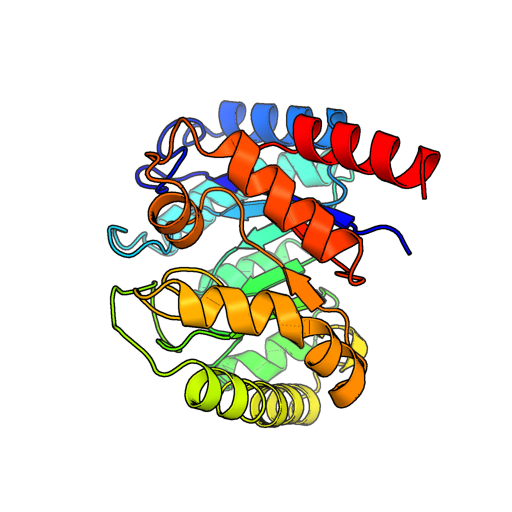5.88000 1.000 24.96459 230 LEU A O 1
ATOM 1785 N N . ALA A 1 232 ? 30.71000 -45.56000 23.89900 1.000 19.82313 231 ALA A N 1
ATOM 1786 C CA . ALA A 1 232 ? 31.33800 -46.69300 23.22900 1.000 18.21002 231 ALA A CA 1
ATOM 1787 C C . ALA A 1 232 ? 32.72700 -46.96100 23.79400 1.000 17.11444 231 ALA A C 1
ATOM 1788 O O . ALA A 1 232 ? 33.09700 -48.11600 24.03300 1.000 21.43732 231 ALA A O 1
ATOM 1790 N N . ALA A 1 233 ? 33.50300 -45.90200 24.03600 1.000 16.22983 232 ALA A N 1
ATOM 1791 C CA . ALA A 1 233 ? 34.84300 -46.08100 24.58300 1.000 17.62862 232 ALA A CA 1
ATOM 1792 C C . ALA A 1 233 ? 34.80600 -46.44200 26.06200 1.000 21.27353 232 ALA A C 1
ATOM 1793 O O . ALA A 1 233 ? 35.66800 -47.18900 26.53700 1.000 19.78932 232 ALA A O 1
ATOM 1795 N N . GLU A 1 234 ? 33.81800 -45.93400 26.80200 1.000 17.89515 233 GLU A N 1
ATOM 1796 C CA . GLU A 1 234 ? 33.75800 -46.20900 28.23300 1.000 15.18579 233 GLU A CA 1
ATOM 1797 C C . GLU A 1 234 ? 33.38200 -47.66000 28.51000 1.000 21.79696 233 GLU A C 1
ATOM 1798 O O . GLU A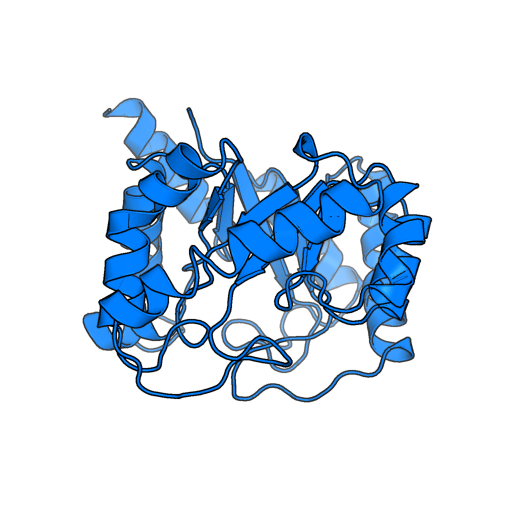 1 234 ? 33.94900 -48.28800 29.41200 1.000 18.99449 233 GLU A O 1
ATOM 1804 N N . MET A 1 235 ? 32.43600 -48.22100 27.75300 1.000 17.04145 234 MET A N 1
ATOM 1805 C CA . MET A 1 235 ? 32.11200 -49.62800 27.96200 1.000 25.75414 234 MET A CA 1
ATOM 1806 C C . MET A 1 235 ? 33.14600 -50.57400 27.37400 1.000 19.91032 234 MET A C 1
ATOM 1807 O O . MET A 1 235 ? 33.25100 -51.71100 27.84400 1.000 25.86044 234 MET A O 1
ATOM 1812 N N . TYR A 1 236 ? 33.90800 -50.14800 26.36800 1.000 21.12947 235 TYR A N 1
ATOM 1813 C CA . TYR A 1 236 ? 35.08400 -50.92300 25.99300 1.000 23.54648 235 TYR A CA 1
ATOM 1814 C C . TYR A 1 236 ? 36.05900 -50.99700 27.16000 1.000 19.92316 235 TYR A C 1
ATOM 1815 O O . TYR A 1 236 ? 36.56900 -52.07300 27.49400 1.000 27.24516 235 TYR A O 1
ATOM 1824 N N . ALA A 1 237 ? 36.31600 -49.85600 27.80500 1.000 19.89253 236 ALA A N 1
ATOM 1825 C CA . ALA A 1 237 ? 37.23500 -49.83200 28.93800 1.000 21.92861 236 ALA A CA 1
ATOM 1826 C C . ALA A 1 237 ? 36.69100 -50.64100 30.10700 1.000 18.94620 236 ALA A C 1
ATOM 1827 O O . ALA A 1 237 ? 37.45000 -51.33100 30.79800 1.000 23.88702 236 ALA A O 1
ATOM 1829 N N . TYR A 1 238 ? 35.38000 -50.56800 30.34600 1.000 19.18925 237 TYR A N 1
ATOM 1830 C CA . TYR A 1 238 ? 34.77800 -51.36300 31.41200 1.000 19.99714 237 TYR A CA 1
ATOM 1831 C C . TYR A 1 238 ? 34.90800 -52.85300 31.12000 1.000 25.55310 237 TYR A C 1
ATOM 1832 O O . TYR A 1 238 ? 35.27900 -53.63900 32.00000 1.000 27.79998 237 TYR A O 1
ATOM 1841 N N . LYS A 1 239 ? 34.60700 -53.26000 29.88300 1.000 24.52134 238 LYS A N 1
ATOM 1842 C CA . LYS A 1 239 ? 34.71300 -54.67100 29.52700 1.000 27.31084 238 LYS A CA 1
ATOM 1843 C C . LYS A 1 239 ? 36.15000 -55.16300 29.61900 1.000 24.83556 238 LYS A C 1
ATOM 1844 O O . LYS A 1 239 ? 36.38400 -56.34800 29.88000 1.000 31.11220 238 LYS A O 1
ATOM 1850 N N . LYS A 1 240 ? 37.12200 -54.27600 29.41200 1.000 23.23779 239 LYS A N 1
ATOM 1851 C CA A LYS A 1 240 ? 38.53000 -54.63800 29.50800 0.480 26.88403 239 LYS A CA 1
ATOM 1852 C CA B LYS A 1 240 ? 38.52800 -54.64600 29.50900 0.520 26.87291 239 LYS A CA 1
ATOM 1853 C C . LYS A 1 240 ? 39.05300 -54.61600 30.93800 1.000 28.10792 239 LYS A C 1
ATOM 1854 O O . LYS A 1 240 ? 40.21900 -54.96000 31.15800 1.000 29.01108 239 LYS A O 1
ATOM 1865 N N . GLY A 1 241 ? 38.23400 -54.21800 31.90500 1.000 27.34298 240 GLY A N 1
ATOM 1866 C CA . GLY A 1 241 ? 38.60800 -54.26000 33.29900 1.000 22.02929 240 GLY A CA 1
ATOM 1867 C C . GLY A 1 241 ? 39.11800 -52.97500 33.91200 1.000 28.25572 240 GLY A C 1
ATOM 1868 O O . GLY A 1 241 ? 39.87600 -53.03900 34.88600 1.000 21.80059 240 GLY A O 1
ATOM 1869 N N . ALA A 1 242 ? 38.73100 -51.81500 33.38400 1.000 19.03736 241 ALA A N 1
ATOM 1870 C CA . ALA A 1 242 ? 39.13700 -50.55600 33.99500 1.000 21.46283 241 ALA A CA 1
ATOM 1871 C C . ALA A 1 242 ? 38.55600 -50.44600 35.39900 1.000 23.18018 241 ALA A C 1
ATOM 1872 O O . ALA A 1 242 ? 37.37300 -50.72000 35.61800 1.000 22.84087 241 ALA A O 1
ATOM 1874 N N . ASP A 1 243 ? 39.39800 -50.05300 36.35600 1.000 21.70760 242 ASP A N 1
ATOM 1875 C CA . ASP A 1 243 ? 38.95300 -49.98600 37.74400 1.000 23.71948 242 ASP A CA 1
ATOM 1876 C C . ASP A 1 243 ? 38.11900 -48.73800 38.00500 1.000 21.78520 242 ASP A C 1
ATOM 1877 O O . ASP A 1 243 ? 37.14700 -48.78500 38.76600 1.000 23.19996 242 ASP A O 1
ATOM 1882 N N . TYR A 1 244 ? 38.48300 -47.62000 37.38400 1.000 19.50981 243 TYR A N 1
ATOM 1883 C CA . TYR A 1 244 ? 37.76500 -46.36500 37.54000 1.000 19.67810 243 TYR A CA 1
ATOM 1884 C C . TYR A 1 244 ? 37.48900 -45.76100 36.17300 1.000 19.58057 243 TYR A C 1
ATOM 1885 O O . TYR A 1 244 ? 38.30600 -45.88200 35.25400 1.000 15.57770 243 TYR A O 1
ATOM 1894 N N . LEU A 1 245 ? 36.33600 -45.11000 36.04700 1.000 17.90838 244 LEU A N 1
ATOM 1895 C CA . LEU A 1 245 ? 35.97800 -44.36000 34.85300 1.000 19.17481 244 LEU A CA 1
ATOM 1896 C C . LEU A 1 245 ? 35.62100 -42.94300 35.26800 1.000 21.90335 244 LEU A C 1
ATOM 1897 O O . LEU A 1 245 ? 34.76100 -42.74300 36.13200 1.000 19.39007 244 LEU A O 1
ATOM 1902 N N . ARG A 1 246 ? 36.28700 -41.96600 34.66000 1.000 16.34125 245 ARG A N 1
ATOM 1903 C CA . ARG A 1 246 ? 36.07400 -40.55400 34.95800 1.000 14.51393 245 ARG A CA 1
ATOM 1904 C C . ARG A 1 246 ? 35.23900 -39.96100 33.82900 1.000 16.09177 245 ARG A C 1
ATOM 1905 O O . ARG A 1 246 ? 35.69900 -39.88600 32.68500 1.000 15.99016 245 ARG A O 1
ATOM 1913 N N . THR A 1 247 ? 34.01200 -39.54600 34.14400 1.000 15.99594 246 THR A N 1
ATOM 1914 C CA . THR A 1 247 ? 33.05400 -39.17800 33.10900 1.000 16.62516 246 THR A CA 1
ATOM 1915 C C . THR A 1 247 ? 32.26300 -37.94200 33.51400 1.000 21.93456 246 THR A C 1
ATOM 1916 O O . THR A 1 247 ? 32.18000 -37.58100 34.69100 1.000 23.39691 246 THR A O 1
ATOM 1920 N N . HIS A 1 248 ? 31.67900 -37.29400 32.50500 1.000 19.50935 247 HIS A N 1
ATOM 1921 C CA . HIS A 1 248 ? 30.76000 -36.18100 32.70900 1.000 22.14153 247 HIS A CA 1
ATOM 1922 C C . HIS A 1 248 ? 29.32600 -36.66700 32.88400 1.000 26.94541 247 HIS A C 1
ATOM 1923 O O . HIS A 1 248 ? 28.65000 -36.29000 33.84600 1.000 24.62485 247 HIS A O 1
ATOM 1930 N N . ASP A 1 249 ? 28.85200 -37.50300 31.96200 1.000 27.26426 248 ASP A N 1
ATOM 1931 C CA . ASP A 1 249 ? 27.47800 -38.00300 31.98000 1.000 25.16501 248 ASP A CA 1
ATOM 1932 C C . ASP A 1 249 ? 27.45100 -39.28600 32.80200 1.000 24.11823 248 ASP A C 1
ATOM 1933 O O . ASP A 1 249 ? 27.55600 -40.39400 32.27300 1.000 20.78667 248 ASP A O 1
ATOM 1938 N N . VAL A 1 250 ? 27.30000 -39.12900 34.11900 1.000 23.59326 249 VAL A N 1
ATOM 1939 C CA . VAL A 1 250 ? 27.29500 -40.28300 35.01400 1.000 22.48245 249 VAL A CA 1
ATOM 1940 C C . VAL A 1 250 ? 26.04700 -41.13000 34.79500 1.000 25.29186 249 VAL A C 1
ATOM 1941 O O . VAL A 1 250 ? 26.10700 -42.36500 34.81300 1.000 23.84352 249 VAL A O 1
ATOM 1945 N N . LYS A 1 251 ? 24.89900 -40.48300 34.57900 1.000 27.91678 250 LYS A N 1
ATOM 1946 C CA . LYS A 1 251 ? 23.65300 -41.22500 34.41800 1.000 26.46375 250 LYS A CA 1
ATOM 1947 C C . LYS A 1 251 ? 23.69900 -42.12500 33.18900 1.000 27.88750 250 LYS A C 1
ATOM 1948 O O . LYS A 1 251 ? 23.28500 -43.28900 33.24700 1.000 25.83469 250 LYS A O 1
ATOM 1954 N N . SER A 1 252 ? 24.20600 -41.60500 32.06700 1.000 23.41923 251 SER A N 1
ATOM 1955 C CA . SER A 1 252 ? 24.28900 -42.41200 30.85300 1.000 27.87344 251 SER A CA 1
ATOM 1956 C C . SER A 1 252 ? 25.26900 -43.56600 31.02100 1.000 26.25771 251 SER A C 1
ATOM 1957 O O . SER A 1 252 ? 24.99400 -44.68900 30.58400 1.000 23.02215 251 SER A O 1
ATOM 1960 N N . LEU A 1 253 ? 26.42100 -43.31000 31.64600 1.000 19.89781 252 LEU A N 1
ATOM 1961 C CA . LEU A 1 253 ? 27.38400 -44.38200 31.87300 1.000 21.77843 252 LEU A CA 1
ATOM 1962 C C . LEU A 1 253 ? 26.81300 -45.44000 32.80800 1.000 22.90183 252 LEU A C 1
ATOM 1963 O O . LEU A 1 253 ? 26.95400 -46.64200 32.55500 1.000 23.51366 252 LEU A O 1
ATOM 1968 N N . SER A 1 254 ? 26.15500 -45.01100 33.88700 1.000 17.63560 253 SER A N 1
ATOM 1969 C CA . SER A 1 254 ? 25.57300 -45.95800 34.83300 1.000 23.11931 253 SER A CA 1
ATOM 1970 C C . SER A 1 254 ? 24.51600 -46.82800 34.16100 1.000 23.75055 253 SER A C 1
ATOM 1971 O O . SER A 1 254 ? 24.51600 -48.05400 34.31600 1.000 25.44006 253 SER A O 1
ATOM 1974 N N . ASP A 1 255 ? 23.60400 -46.20500 33.40900 1.000 25.38545 254 ASP A N 1
ATOM 1975 C CA . ASP A 1 255 ? 22.58500 -46.97100 32.69700 1.000 23.70738 254 ASP A CA 1
ATOM 1976 C C . ASP A 1 255 ? 23.21900 -47.93000 31.70100 1.000 23.76943 254 ASP A C 1
ATOM 1977 O O . ASP A 1 255 ? 22.77500 -49.07600 31.55700 1.000 25.73463 254 ASP A O 1
ATOM 1982 N N . ALA A 1 256 ? 24.26300 -47.47800 31.00800 1.000 22.01374 255 ALA A N 1
ATOM 1983 C CA . ALA A 1 256 ? 24.94500 -48.33100 30.04300 1.000 23.86068 255 ALA A CA 1
ATOM 1984 C C . ALA A 1 256 ? 25.65500 -49.49200 30.73100 1.000 29.53864 255 ALA A C 1
ATOM 1985 O O . ALA A 1 256 ? 25.65300 -50.61700 30.21900 1.000 30.48983 255 ALA A O 1
ATOM 1987 N N . LEU A 1 257 ? 26.26800 -49.23900 31.89100 1.000 20.52230 256 LEU A N 1
ATOM 1988 C CA . LEU A 1 257 ? 26.91600 -50.31600 32.63300 1.000 27.29802 256 LEU A CA 1
ATOM 1989 C C . LEU A 1 257 ? 25.90500 -51.32600 33.16000 1.000 26.83030 256 LEU A C 1
ATOM 1990 O O . LEU A 1 257 ? 26.21500 -52.51900 33.25400 1.000 26.70121 256 LEU A O 1
ATOM 1995 N N . LYS A 1 258 ? 24.69900 -50.87200 33.51100 1.000 25.24133 257 LYS A N 1
ATOM 1996 C CA . LYS A 1 258 ? 23.67200 -51.79700 33.98100 1.000 28.96146 257 LYS A CA 1
ATOM 1997 C C . LYS A 1 258 ? 23.23600 -52.74300 32.87100 1.000 26.60178 257 LYS A C 1
ATOM 1998 O O . LYS A 1 258 ? 23.02800 -53.93900 33.11100 1.000 26.39979 257 LYS A O 1
ATOM 2004 N N . ILE A 1 259 ? 23.09000 -52.22700 31.64900 1.000 20.16331 258 ILE A N 1
ATOM 2005 C CA . ILE A 1 259 ? 22.73400 -53.07800 30.51800 1.000 20.17285 258 ILE A CA 1
ATOM 2006 C C . ILE A 1 259 ? 23.86100 -54.05800 30.21600 1.000 24.69015 258 ILE A C 1
ATOM 2007 O O . ILE A 1 259 ? 23.63000 -55.25900 30.03500 1.000 26.06556 258 ILE A O 1
ATOM 2012 N N . SER A 1 260 ? 25.10000 -53.56000 30.16600 1.000 24.27951 259 SER A N 1
ATOM 2013 C CA . SER A 1 260 ? 26.23700 -54.42300 29.85600 1.000 33.99431 259 SER A CA 1
ATOM 2014 C C . SER A 1 260 ? 26.40100 -55.51800 30.90100 1.000 36.64428 259 SER A C 1
ATOM 2015 O O . SER A 1 260 ? 26.76600 -56.65200 30.57000 1.000 38.34569 259 SER A O 1
ATOM 2018 N N . LYS A 1 261 ? 26.13700 -55.19800 32.17000 1.000 32.41863 260 LYS A N 1
ATOM 2019 C CA . LYS A 1 261 ? 26.21900 -56.21400 33.21400 1.000 37.30693 260 LYS A CA 1
ATOM 2020 C C . LYS A 1 261 ? 25.12900 -57.26500 33.04700 1.000 33.42029 260 LYS A C 1
ATOM 2021 O O . LYS A 1 261 ? 25.37300 -58.45800 33.25900 1.000 51.70141 260 LYS A O 1
ATOM 2027 N N . ALA A 1 262 ? 23.92300 -56.84200 32.66300 1.000 36.17958 261 ALA A N 1
ATOM 2028 C CA . ALA A 1 262 ? 22.82400 -57.78800 32.50800 1.000 32.55855 261 ALA A CA 1
ATOM 2029 C C . ALA A 1 262 ? 23.02700 -58.70200 31.30600 1.000 33.09170 261 ALA A C 1
ATOM 2030 O O . ALA A 1 262 ? 22.53600 -59.83600 31.30400 1.000 36.51513 261 ALA A O 1
ATOM 2032 N N . LEU A 1 263 ? 23.74400 -58.23700 30.28400 1.000 31.42022 262 LEU A N 1
ATOM 2033 C CA . LEU A 1 263 ? 23.95200 -59.03000 29.07900 1.000 37.84172 262 LEU A CA 1
ATOM 2034 C C . LEU A 1 263 ? 25.21400 -59.87800 29.13600 1.000 38.84788 262 LEU A C 1
ATOM 2035 O O . LEU A 1 263 ? 25.24400 -60.96800 28.55100 1.000 42.01287 262 LEU A O 1
ATOM 2040 N N . GLY A 1 264 ? 26.25300 -59.40800 29.81800 1.000 41.86840 263 GLY A N 1
ATOM 2041 C CA . GLY A 1 264 ? 27.50100 -60.14300 29.91000 1.000 55.20532 263 GLY A CA 1
ATOM 2042 C C . GLY A 1 264 ? 27.38200 -61.43800 30.69100 1.000 80.80172 263 GLY A C 1
ATOM 2043 O O . GLY A 1 264 ? 26.42300 -61.64300 31.43500 1.000 81.91501 263 GLY A O 1
#

InterPro domains:
  IPR000489 Pterin-binding domain [PF00809] (5-247)
  IPR000489 Pterin-binding domain [PS00792] (4-19)
  IPR000489 Pterin-binding domain [PS00793] (38-51)
  IPR000489 Pterin-binding domain [PS50972] (2-257)
  IPR006390 Dihydropteroate synthase domain [TIGR01496] (3-261)
  IPR006390 Dihydropteroate synthase domain [cd00739] (3-257)
  IPR011005 Dihydropteroate synthase-like superfamily [G3DSA:3.20.20.20] (1-263)
  IPR011005 Dihydropteroate synthase-like superfamily [SSF51717] (3-262)
  IPR045031 Dihydropteroate synthase-like [PTHR20941] (3-262)
  IPR058629 Dihydropteroate synthase type-3 [NF000296] (1-263)

Organism: Escherichia coli (NCBI:txid562)

Solvent-accessible surface area: 11549 Å² total; per-residue (Å²): 120,77,3,103,7,0,0,2,0,14,1,0,81,39,13,82,29,10,27,41,106,44,72,77,44,104,122,0,27,91,29,0,47,84,7,53,135,43,33,10,63,8,0,1,0,3,0,8,13,19,21,42,115,39,93,159,19,41,42,125,62,1,37,139,33,0,96,47,0,0,143,21,0,94,132,124,68,23,28,3,0,0,15,1,38,26,48,109,0,3,59,34,0,38,137,39,153,6,62,14,0,6,1,8,7,0,1,28,76,87,145,49,13,62,34,1,27,166,16,137,10,71,0,0,0,11,0,2,43,34,83,97,23,25,7,65,133,65,135,24,91,31,59,60,11,5,95,50,0,40,85,16,0,128,109,43,4,57,42,0,61,149,41,41,2,132,86,117,22,2,0,0,6,0,2,2,0,32,18,0,3,24,20,22,97,0,0,62,41,0,13,109,79,0,39,73,0,40,147,63,19,133,17,69,0,0,1,8,1,3,62,31,24,4,10,5,121,96,73,67,43,71,46,171,57,29,78,73,17,4,35,65,12,2,54,84,0,21,128,75,35,4,39,16,1,36,0,13,42,1,119,26,0,14,64,16,5,133,109,20,134,84,149,96

Foldseek 3Di:
DFAAEEAEQELAQPAPQQHPQRVDQVSSLVLQVVLVVLPHQEYEYEPFYFAAPGDDDDPVSSCVNVVVSLVSCVVVVGQYEYADADVVNVLVVQVSLHQEYEHQLQPPDLVCLLVLLPGDHAYEGEAFPVSDGGFHAAADDQVVLVVVLLVVCVVSLVSSVVSRHDSQSYEYEDDAASSQHNALVNRVVCLVCVVVVCVVSVYAYEYEDELHDSLCVVVVDHSNPRPVSRLVSQVSSRVVPHRYYYYHCSNVNVVSSVVVVVVD

Radius of gyration: 17.09 Å; Cα contacts (8 Å, |Δi|>4): 521; chains: 1; bounding box: 39×42×43 Å

Secondary structure (DSSP, 8-state):
---EEEEEEE-SS--TTTTTTT-SHHHHHHHHHHHHHTT-SEEEEESS--STT-----HHHHHHHHHHHHHHHHHTT--EEEE---HHHHHHHHHHT-SEEEETT-S--GGGHHHHHH---EEEEE--SS-SSS-------HHHHHHHHHHHHHHHHHHHHHTT--GGGEEEE---GGGT-SSHHHHHHHHHHTHHHHHHH---BEE--TT-HHHHHHHT--GGG-HHHHHHHHHHHHHTT-SEEEES-HHHHHHHHHHHHHH-

B-factor: mean 38.06, std 18.07, range [10.45, 123.95]

CATH classification: 3.20.20.20

Nearest PDB structures (foldseek):
  8scd-assembly1_A-2  TM=1.004E+00  e=3.760E-56  uncultured bacterium
  7s2l-assembly2_B  TM=9.623E-01  e=2.704E-46  uncultured bacterium
  7s2l-assembly1_C-3  TM=9.011E-01  e=5.263E-45  uncultured bacterium
  7s2m-assembly1_C  TM=9.714E-01  e=4.969E-41  uncultured bacterium
  7s2k-assembly1_B-2  TM=9.808E-01  e=9.437E-34  uncultured bacterium

GO terms:
  GO:0004156 dihydropteroate synthase activity (F, EXP)

Sequence (264 aa):
GMSKIFGIVNITTDSFSDGGLYLDTDKAIEHALHLVEDGADVIDLGAASSNPDTTEVGVVEEIKRLKPVIKALKEKGISISVDTFKPEVQSFCIEQKVDFINDIQGFPYPEIYSGLAKSDCKLVLMHSVQRIGAATKVETNPAAVFTSMMMEEFFKERIAALVEAGVKRERIILDPGMGFFLGSNPETSILVLKRFPEIQEAFNLQVMIAVSRKSFLGKITGTDVKSRLAPTLAAEMYAYKKKGADYLRTHDVKSLSDALKISKALG